Protein AF-A0A7S3WBK0-F1 (afdb_monomer_lite)

Secondary structure (DSSP, 8-state):
--HHHHHHHHHHHHHHHHHHHHHS-HHHHHHHHHHHHHHHT--HHHHHHHHHHHHHHHHHHHHHHHHH-GGGS-HHHHHHHHHHTT--HHHHHHHHHHHHHHHHHHHTTTSS--TTHHHHHHHHHHHTT--HHHHHHHHHHHHHHHHHHHHHHHHHH--TTTHHHHHHHHHHHHHHHT--HHHHHHHHHHHHHHHHHHHHHHHHHHHHTT-HHHHHHHHHHHHHHHHHHHHHHHHHHT----TT-TTGGG--S------------HHHHHHHHHHHHHHHHTT-S-TT--HHHHHHHTT-S---

Radius of gyration: 27.75 Å; chains: 1; bounding box: 62×42×79 Å

Foldseek 3Di:
DDPVVVVVLLVVLLVLLLVCVVPHDPVVSVVSSVVSCVVVVHDPVRSVVSLQVVLVVVLVVVLVLCLVPVPSAALVRSVVSNVSSVPPPVRLLVSLLVSLLSSLLVCCVVLFHDPCNLVSSVSSCRSSVHDLQSSLVSNLVSNLVSLLVLLLVCLVPQAPVCLVVSLVSLLVSCVRSLHFLQSSLVSSLVSLLVSLVVLQVQLLVCVVVVNLVSSVVSVVVSLRSQVSSVVSSVVSQVDGRDPSRSNVVVCPVDHDDDHQAAQADPVSLVSSLVSLVVCVVVVNDDPSSDSVSSCRRNVVPDPD

Structure (mmCIF, N/CA/C/O backbone):
data_AF-A0A7S3WBK0-F1
#
_entry.id   AF-A0A7S3WBK0-F1
#
loop_
_atom_site.group_PDB
_atom_site.id
_atom_site.type_symbol
_atom_site.label_atom_id
_atom_site.label_alt_id
_atom_site.label_comp_id
_atom_site.label_asym_id
_atom_site.label_entity_id
_atom_site.label_seq_id
_atom_site.pdbx_PDB_ins_code
_atom_site.Cartn_x
_atom_site.Cartn_y
_atom_site.Cartn_z
_atom_site.occupancy
_atom_site.B_iso_or_equiv
_atom_site.auth_seq_id
_atom_site.auth_comp_id
_atom_site.auth_asym_id
_atom_site.auth_atom_id
_atom_site.pdbx_PDB_model_num
ATOM 1 N N . GLU A 1 1 ? -5.133 -9.035 -41.185 1.00 55.62 1 GLU A N 1
ATOM 2 C CA . GLU A 1 1 ? -3.663 -9.180 -41.209 1.00 55.62 1 GLU A CA 1
ATOM 3 C C . GLU A 1 1 ? -3.240 -9.840 -39.907 1.00 55.62 1 GLU A C 1
ATOM 5 O O . GLU A 1 1 ? -3.845 -9.541 -38.884 1.00 55.62 1 GLU A O 1
ATOM 10 N N . GLY A 1 2 ? -2.352 -10.834 -39.980 1.00 77.94 2 GLY A N 1
ATOM 11 C CA . GLY A 1 2 ? -2.043 -11.734 -38.863 1.00 77.94 2 GLY A CA 1
ATOM 12 C C . GLY A 1 2 ? -1.199 -11.081 -37.767 1.00 77.94 2 GLY A C 1
ATOM 13 O O . GLY A 1 2 ? -0.480 -10.115 -38.017 1.00 77.94 2 GLY A O 1
ATOM 14 N N . GLU A 1 3 ? -1.285 -11.636 -36.561 1.00 80.19 3 GLU A N 1
ATOM 15 C CA . GLU A 1 3 ? -0.538 -11.219 -35.366 1.00 80.19 3 GLU A CA 1
ATOM 16 C C . GLU A 1 3 ? 0.981 -11.144 -35.615 1.00 80.19 3 GLU A C 1
ATOM 18 O O . GLU A 1 3 ? 1.625 -10.173 -35.221 1.00 80.19 3 GLU A O 1
ATOM 23 N N . ASP A 1 4 ? 1.526 -12.079 -36.397 1.00 85.75 4 ASP A N 1
ATOM 24 C CA . ASP A 1 4 ? 2.948 -12.125 -36.765 1.00 85.75 4 ASP A CA 1
ATOM 25 C C . ASP A 1 4 ? 3.421 -10.887 -37.537 1.00 85.75 4 ASP A C 1
ATOM 27 O O . ASP A 1 4 ? 4.518 -10.375 -37.302 1.00 85.75 4 ASP A O 1
ATOM 31 N N . TRP A 1 5 ? 2.586 -10.369 -38.446 1.00 87.12 5 TRP A N 1
ATOM 32 C CA . TRP A 1 5 ? 2.906 -9.159 -39.207 1.00 87.12 5 TRP A CA 1
ATOM 33 C C . TRP A 1 5 ? 2.965 -7.941 -38.290 1.00 87.12 5 TRP A C 1
ATOM 35 O O . TRP A 1 5 ? 3.885 -7.131 -38.388 1.00 87.12 5 TRP A O 1
ATOM 45 N N . ARG A 1 6 ? 2.019 -7.839 -37.350 1.00 87.81 6 ARG A N 1
ATOM 46 C CA . ARG A 1 6 ? 1.999 -6.756 -36.365 1.00 87.81 6 ARG A CA 1
ATOM 47 C C . ARG A 1 6 ? 3.259 -6.777 -35.498 1.00 87.81 6 ARG A C 1
ATOM 49 O O . ARG A 1 6 ? 3.908 -5.745 -35.370 1.00 87.81 6 ARG A O 1
ATOM 56 N N . ILE A 1 7 ? 3.647 -7.947 -34.987 1.00 88.06 7 ILE A N 1
ATOM 57 C CA . ILE A 1 7 ? 4.868 -8.111 -34.183 1.00 88.06 7 ILE A CA 1
ATOM 58 C C . ILE A 1 7 ? 6.116 -7.709 -34.985 1.00 88.06 7 ILE A C 1
ATOM 60 O O . ILE A 1 7 ? 7.007 -7.049 -34.449 1.00 88.06 7 ILE A O 1
ATOM 64 N N . ALA A 1 8 ? 6.197 -8.089 -36.264 1.00 90.75 8 ALA A N 1
ATOM 65 C CA . ALA A 1 8 ? 7.319 -7.722 -37.126 1.00 90.75 8 ALA A CA 1
ATOM 66 C C . ALA A 1 8 ? 7.407 -6.202 -37.351 1.00 90.75 8 ALA A C 1
ATOM 68 O O . ALA A 1 8 ? 8.497 -5.636 -37.257 1.00 90.75 8 ALA A O 1
ATOM 69 N N . VAL A 1 9 ? 6.269 -5.541 -37.589 1.00 92.06 9 VAL A N 1
ATOM 70 C CA . VAL A 1 9 ? 6.188 -4.078 -37.736 1.00 92.06 9 VAL A CA 1
ATOM 71 C C . VAL A 1 9 ? 6.606 -3.372 -36.447 1.00 92.06 9 VAL A C 1
ATOM 73 O O . VAL A 1 9 ? 7.416 -2.449 -36.501 1.00 92.06 9 VAL A O 1
ATOM 76 N N . ASP A 1 10 ? 6.120 -3.823 -35.291 1.00 93.25 10 ASP A N 1
ATOM 77 C CA . ASP A 1 10 ? 6.436 -3.206 -33.998 1.00 93.25 10 ASP A CA 1
ATOM 78 C C . ASP A 1 10 ? 7.936 -3.337 -33.667 1.00 93.25 10 ASP A C 1
ATOM 80 O O . ASP A 1 10 ? 8.572 -2.371 -33.238 1.00 93.25 10 ASP A O 1
ATOM 84 N N . LYS A 1 11 ? 8.542 -4.498 -33.957 1.00 91.50 11 LYS A N 1
ATOM 85 C CA . LYS A 1 11 ? 9.994 -4.709 -33.824 1.00 91.50 11 LYS A CA 1
ATOM 86 C C . LYS A 1 11 ? 10.801 -3.838 -34.783 1.00 91.50 11 LYS A C 1
ATOM 88 O O . LYS A 1 11 ? 11.819 -3.288 -34.375 1.00 91.50 11 LYS A O 1
ATOM 93 N N . LEU A 1 12 ? 10.369 -3.712 -36.038 1.00 93.44 12 LEU A N 1
ATOM 94 C CA . LEU A 1 12 ? 11.050 -2.872 -37.022 1.00 93.44 12 LEU A CA 1
ATOM 95 C C . LEU A 1 12 ? 11.020 -1.399 -36.600 1.00 93.44 12 LEU A C 1
ATOM 97 O O . LEU A 1 12 ? 12.061 -0.753 -36.609 1.00 93.44 12 LEU A O 1
ATOM 101 N N . LEU A 1 13 ? 9.860 -0.897 -36.159 1.00 93.94 13 LEU A N 1
ATOM 102 C CA . LEU A 1 13 ? 9.721 0.459 -35.622 1.00 93.94 13 LEU A CA 1
ATOM 103 C C . LEU A 1 13 ? 10.666 0.701 -34.440 1.00 93.94 13 LEU A C 1
ATOM 105 O O . LEU A 1 13 ? 11.353 1.720 -34.409 1.00 93.94 13 LEU A O 1
ATOM 109 N N . PHE A 1 14 ? 10.720 -0.241 -33.493 1.00 93.69 14 PHE A N 1
ATOM 110 C CA . PHE A 1 14 ? 11.620 -0.170 -32.344 1.00 93.69 14 PHE A CA 1
ATOM 111 C C . PHE A 1 14 ? 13.093 -0.133 -32.775 1.00 93.69 14 PHE A C 1
ATOM 113 O O . PHE A 1 14 ? 13.817 0.781 -32.390 1.00 93.69 14 PHE A O 1
ATOM 120 N N . LEU A 1 15 ? 13.535 -1.082 -33.606 1.00 92.69 15 LEU A N 1
ATOM 121 C CA . LEU A 1 15 ? 14.932 -1.173 -34.040 1.00 92.69 15 LEU A CA 1
ATOM 122 C C . LEU A 1 15 ? 15.369 0.045 -34.862 1.00 92.69 15 LEU A C 1
ATOM 124 O O . LEU A 1 15 ? 16.473 0.540 -34.651 1.00 92.69 15 LEU A O 1
ATOM 128 N N . SER A 1 16 ? 14.512 0.551 -35.755 1.00 92.25 16 SER A N 1
ATOM 129 C CA . SER A 1 16 ? 14.789 1.776 -36.512 1.00 92.25 16 SER A CA 1
ATOM 130 C C . SER A 1 16 ? 14.942 2.986 -35.590 1.00 92.25 16 SER A C 1
ATOM 132 O O . SER A 1 16 ? 15.919 3.718 -35.710 1.00 92.25 16 SER A O 1
ATOM 134 N N . ASP A 1 17 ? 14.037 3.170 -34.622 1.00 90.94 17 ASP A N 1
ATOM 135 C CA . ASP A 1 17 ? 14.129 4.292 -33.681 1.00 90.94 17 ASP A CA 1
ATOM 136 C C . ASP A 1 17 ? 15.397 4.226 -32.817 1.00 90.94 17 ASP A C 1
ATOM 138 O O . ASP A 1 17 ? 15.989 5.266 -32.530 1.00 90.94 17 ASP A O 1
ATOM 142 N N . ARG A 1 18 ? 15.846 3.022 -32.433 1.00 90.44 18 ARG A N 1
ATOM 143 C CA . ARG A 1 18 ? 17.109 2.830 -31.702 1.00 90.44 18 ARG A CA 1
ATOM 144 C C . ARG A 1 18 ? 18.326 3.134 -32.571 1.00 90.44 18 ARG A C 1
ATOM 146 O O . ARG A 1 18 ? 19.139 3.957 -32.170 1.00 90.44 18 ARG A O 1
ATOM 153 N N . ALA A 1 19 ? 18.400 2.555 -33.770 1.00 89.06 19 ALA A N 1
ATOM 154 C CA . ALA A 1 19 ? 19.527 2.748 -34.684 1.00 89.06 19 ALA A CA 1
ATOM 155 C C . ALA A 1 19 ? 19.774 4.235 -34.994 1.00 89.06 19 ALA A C 1
ATOM 157 O O . ALA A 1 19 ? 20.896 4.716 -34.890 1.00 89.06 19 ALA A O 1
ATOM 158 N N . PHE A 1 20 ? 18.715 4.995 -35.282 1.00 88.56 20 PHE A N 1
ATOM 159 C CA . PHE A 1 20 ? 18.851 6.427 -35.560 1.00 88.56 20 PHE A CA 1
ATOM 160 C C . PHE A 1 20 ? 19.088 7.279 -34.305 1.00 88.56 20 PHE A C 1
ATOM 162 O O . PHE A 1 20 ? 19.540 8.413 -34.415 1.00 88.56 20 PHE A O 1
ATOM 169 N N . SER A 1 21 ? 18.763 6.779 -33.108 1.00 82.25 21 SER A N 1
ATOM 170 C CA . SER A 1 21 ? 19.020 7.511 -31.858 1.00 82.25 21 SER A CA 1
ATOM 171 C C . SER A 1 21 ? 20.487 7.477 -31.435 1.00 82.25 21 SER A C 1
ATOM 173 O O . SER A 1 21 ? 20.918 8.398 -30.742 1.00 82.25 21 SER A O 1
ATOM 175 N N . ASP A 1 22 ? 21.223 6.436 -31.821 1.00 75.94 22 ASP A N 1
ATOM 176 C CA . ASP A 1 22 ? 22.615 6.241 -31.406 1.00 75.94 22 ASP A CA 1
ATOM 177 C C . ASP A 1 22 ? 23.618 6.885 -32.381 1.00 75.94 22 ASP A C 1
ATOM 179 O O . ASP A 1 22 ? 24.649 7.397 -31.941 1.00 75.94 22 ASP A O 1
ATOM 183 N N . ASP A 1 23 ? 23.298 6.918 -33.681 1.00 73.75 23 ASP A N 1
ATOM 184 C CA . ASP A 1 23 ? 24.244 7.309 -34.738 1.00 73.75 23 ASP A CA 1
ATOM 185 C C . ASP A 1 23 ? 24.019 8.720 -35.315 1.00 73.75 23 ASP A C 1
ATOM 187 O O . ASP A 1 23 ? 24.924 9.280 -35.942 1.00 73.75 23 ASP A O 1
ATOM 191 N N . GLU A 1 24 ? 22.840 9.321 -35.121 1.00 76.94 24 GLU A N 1
ATOM 192 C CA . GLU A 1 24 ? 22.448 10.536 -35.843 1.00 76.94 24 GLU A CA 1
ATOM 193 C C . GLU A 1 24 ? 22.099 11.738 -34.941 1.00 76.94 24 GLU A C 1
ATOM 195 O O . GLU A 1 24 ? 21.574 11.580 -33.835 1.00 76.94 24 GLU A O 1
ATOM 200 N N . PRO A 1 25 ? 22.327 12.983 -35.416 1.00 84.62 25 PRO A N 1
ATOM 201 C CA . PRO A 1 25 ? 21.749 14.178 -34.804 1.00 84.62 25 PRO A CA 1
ATOM 202 C C . PRO A 1 25 ? 20.216 14.098 -34.756 1.00 84.62 25 PRO A C 1
ATOM 204 O O . PRO A 1 25 ? 19.588 13.527 -35.647 1.00 84.62 25 PRO A O 1
ATOM 207 N N . GLU A 1 26 ? 19.594 14.749 -33.770 1.00 84.00 26 GLU A N 1
ATOM 208 C CA . GLU A 1 26 ? 18.139 14.683 -33.540 1.00 84.00 26 GLU A CA 1
ATOM 209 C C . GLU A 1 26 ? 17.299 15.003 -34.795 1.00 84.00 26 GLU A C 1
ATOM 211 O O . GLU A 1 26 ? 16.298 14.338 -35.062 1.00 84.00 26 GLU A O 1
ATOM 216 N N . GLU A 1 27 ? 17.729 15.973 -35.605 1.00 85.62 27 GLU A N 1
ATOM 217 C CA . GLU A 1 27 ? 17.056 16.350 -36.855 1.00 85.62 27 GLU A CA 1
ATOM 218 C C . GLU A 1 27 ? 17.083 15.234 -37.913 1.00 85.62 27 GLU A C 1
ATOM 220 O O . GLU A 1 27 ? 16.082 15.007 -38.598 1.00 85.62 27 GLU A O 1
ATOM 225 N N . ALA A 1 28 ? 18.203 14.514 -38.020 1.00 87.00 28 ALA A N 1
ATOM 226 C CA . ALA A 1 28 ? 18.374 13.411 -38.960 1.00 87.00 28 ALA A CA 1
ATOM 227 C C . ALA A 1 28 ? 17.559 12.184 -38.517 1.00 87.00 28 ALA A C 1
ATOM 229 O O . ALA A 1 28 ? 16.775 11.660 -39.310 1.00 87.00 28 ALA A O 1
ATOM 230 N N . ARG A 1 29 ? 17.548 11.874 -37.212 1.00 87.38 29 ARG A N 1
ATOM 231 C CA . ARG A 1 29 ? 16.651 10.860 -36.635 1.00 87.38 29 ARG A CA 1
ATOM 232 C C . ARG A 1 29 ? 15.181 11.126 -36.957 1.00 87.38 29 ARG A C 1
ATOM 234 O O . ARG A 1 29 ? 14.446 10.207 -37.323 1.00 87.38 29 ARG A O 1
ATOM 241 N N . ILE A 1 30 ? 14.715 12.368 -36.784 1.00 87.19 30 ILE A N 1
ATOM 242 C CA . ILE A 1 30 ? 13.319 12.736 -37.071 1.00 87.19 30 ILE A CA 1
ATOM 243 C C . ILE A 1 30 ? 13.009 12.529 -38.558 1.00 87.19 30 ILE A C 1
ATOM 245 O O . ILE A 1 30 ? 11.933 12.026 -38.898 1.00 87.19 30 ILE A O 1
ATOM 249 N N . TYR A 1 31 ? 13.942 12.903 -39.435 1.00 90.94 31 TYR A N 1
ATOM 250 C CA . TYR A 1 31 ? 13.802 12.733 -40.876 1.00 90.94 31 TYR A CA 1
ATOM 251 C C . TYR A 1 31 ? 13.742 11.253 -41.283 1.00 90.94 31 TYR A C 1
ATOM 253 O O . TYR A 1 31 ? 12.802 10.851 -41.975 1.00 90.94 31 TYR A O 1
ATOM 261 N N . GLU A 1 32 ? 14.678 10.427 -40.816 1.00 91.81 32 GLU A N 1
ATOM 262 C CA . GLU A 1 32 ? 14.727 9.006 -41.167 1.00 91.81 32 GLU A CA 1
ATOM 263 C C . GLU A 1 32 ? 13.552 8.227 -40.572 1.00 91.81 32 GLU A C 1
ATOM 265 O O . GLU A 1 32 ? 12.900 7.451 -41.281 1.00 91.81 32 GLU A O 1
ATOM 270 N N . MET A 1 33 ? 13.151 8.514 -39.326 1.00 92.94 33 MET A N 1
ATOM 271 C CA . MET A 1 33 ? 11.931 7.909 -38.791 1.00 92.94 33 MET A CA 1
ATOM 272 C C . MET A 1 33 ? 10.696 8.303 -39.590 1.00 92.94 33 MET A C 1
ATOM 274 O O . MET A 1 33 ? 9.846 7.448 -39.825 1.00 92.94 33 MET A O 1
ATOM 278 N N . LYS A 1 34 ? 10.582 9.545 -40.073 1.00 92.81 34 LYS A N 1
ATOM 279 C CA . LYS A 1 34 ? 9.442 9.940 -40.911 1.00 92.81 34 LYS A CA 1
ATOM 280 C C . LYS A 1 34 ? 9.334 9.073 -42.172 1.00 92.81 34 LYS A C 1
ATOM 282 O O . LYS A 1 34 ? 8.232 8.659 -42.521 1.00 92.81 34 LYS A O 1
ATOM 287 N N . ARG A 1 35 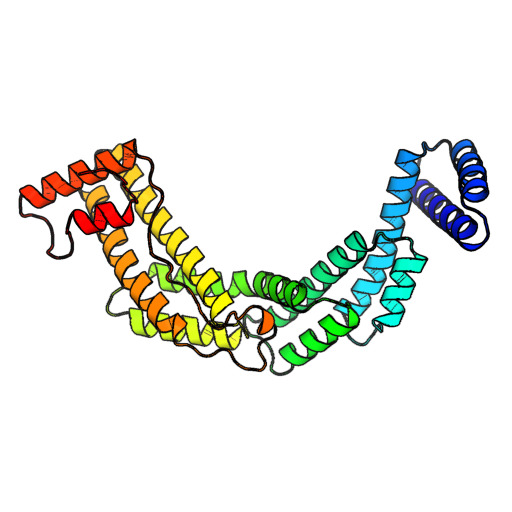? 10.458 8.733 -42.808 1.00 93.81 35 ARG A N 1
ATOM 288 C CA . ARG A 1 35 ? 10.482 7.844 -43.983 1.00 93.81 35 ARG A CA 1
ATOM 289 C C . ARG A 1 35 ? 10.031 6.427 -43.635 1.00 93.81 35 ARG A C 1
ATOM 291 O O . ARG A 1 35 ? 9.236 5.843 -44.368 1.00 93.81 35 ARG A O 1
ATOM 298 N N . VAL A 1 36 ? 10.488 5.889 -42.503 1.00 93.00 36 VAL A N 1
ATOM 299 C CA . VAL A 1 36 ? 10.046 4.572 -42.009 1.00 93.00 36 VAL A CA 1
ATOM 300 C C . VAL A 1 36 ? 8.536 4.563 -41.758 1.00 93.00 36 VAL A C 1
ATOM 302 O O . VAL A 1 36 ? 7.843 3.640 -42.185 1.00 93.00 36 VAL A O 1
ATOM 305 N N . LEU A 1 37 ? 8.004 5.616 -41.134 1.00 94.25 37 LEU A N 1
ATOM 306 C CA . LEU A 1 37 ? 6.568 5.770 -40.890 1.00 94.25 37 LEU A CA 1
ATOM 307 C C . LEU A 1 37 ? 5.751 5.847 -42.184 1.00 94.25 37 LEU A C 1
ATOM 309 O O . LEU A 1 37 ? 4.695 5.222 -42.274 1.00 94.25 37 LEU A O 1
ATOM 313 N N . GLU A 1 38 ? 6.244 6.560 -43.201 1.00 93.94 38 GLU A N 1
ATOM 314 C CA . GLU A 1 38 ? 5.605 6.643 -44.520 1.00 93.94 38 GLU A CA 1
ATOM 315 C C . GLU A 1 38 ? 5.550 5.275 -45.220 1.00 93.94 38 GLU A C 1
ATOM 317 O O . GLU A 1 38 ? 4.509 4.907 -45.771 1.00 93.94 38 GLU A O 1
ATOM 322 N N . VAL A 1 39 ? 6.633 4.492 -45.152 1.00 93.81 39 VAL A N 1
ATOM 323 C CA . VAL A 1 39 ? 6.694 3.135 -45.726 1.00 93.81 39 VAL A CA 1
ATOM 324 C C . VAL A 1 39 ? 5.737 2.185 -45.007 1.00 93.81 39 VAL A C 1
ATOM 326 O O . VAL A 1 39 ? 5.013 1.429 -45.657 1.00 93.81 39 VAL A O 1
ATOM 329 N N . LEU A 1 40 ? 5.708 2.238 -43.675 1.00 92.00 40 LEU A N 1
ATOM 330 C CA . LEU A 1 40 ? 4.869 1.368 -42.848 1.00 92.00 40 LEU A CA 1
ATOM 331 C C . LEU A 1 40 ? 3.416 1.849 -42.746 1.00 92.00 40 LEU A C 1
ATOM 333 O O . LEU A 1 40 ? 2.566 1.101 -42.270 1.00 92.00 40 LEU A O 1
ATOM 337 N N . ARG A 1 41 ? 3.122 3.065 -43.226 1.00 93.25 41 ARG A N 1
ATOM 338 C CA . ARG A 1 41 ? 1.808 3.725 -43.155 1.00 93.25 41 ARG A CA 1
ATOM 339 C C . ARG A 1 41 ? 1.272 3.830 -41.723 1.00 93.25 41 ARG A C 1
ATOM 341 O O . ARG A 1 41 ? 0.080 3.650 -41.493 1.00 93.25 41 ARG A O 1
ATOM 348 N N . VAL A 1 42 ? 2.160 4.132 -40.779 1.00 93.25 42 VAL A N 1
ATOM 349 C CA . VAL A 1 42 ? 1.841 4.303 -39.353 1.00 93.25 42 VAL A CA 1
ATOM 350 C C . VAL A 1 42 ? 2.015 5.770 -38.987 1.00 93.25 42 VAL A C 1
ATOM 352 O O . VAL A 1 42 ? 3.004 6.394 -39.371 1.00 93.25 42 VAL A O 1
ATOM 355 N N . ASP A 1 43 ? 1.073 6.346 -38.244 1.00 94.38 43 ASP A N 1
ATOM 356 C CA . ASP A 1 43 ? 1.228 7.724 -37.784 1.00 94.38 43 ASP A CA 1
ATOM 357 C C . ASP A 1 43 ? 2.253 7.835 -36.641 1.00 94.38 43 ASP A C 1
ATOM 359 O O . ASP A 1 43 ? 2.542 6.882 -35.916 1.00 94.38 43 ASP A O 1
ATOM 363 N N . SER A 1 44 ? 2.834 9.022 -36.453 1.00 91.25 44 SER A N 1
ATOM 364 C CA . SER A 1 44 ? 3.903 9.207 -35.464 1.00 91.25 44 SER A CA 1
ATOM 365 C C . SER A 1 44 ? 3.463 8.967 -34.018 1.00 91.25 44 SER A C 1
ATOM 367 O O . SER A 1 44 ? 4.295 8.607 -33.186 1.00 91.25 44 SER A O 1
ATOM 369 N N . LYS A 1 45 ? 2.188 9.186 -33.682 1.00 92.94 45 LYS A N 1
ATOM 370 C CA . LYS A 1 45 ? 1.674 8.955 -32.328 1.00 92.94 45 LYS A CA 1
ATOM 371 C C . LYS A 1 45 ? 1.505 7.458 -32.083 1.00 92.94 45 LYS A C 1
ATOM 373 O O . LYS A 1 45 ? 1.938 6.972 -31.040 1.00 92.94 45 LYS A O 1
ATOM 378 N N . GLU A 1 46 ? 0.931 6.747 -33.046 1.00 93.62 46 GLU A N 1
ATOM 379 C CA . GLU A 1 46 ? 0.786 5.296 -33.018 1.00 93.62 46 GLU A CA 1
ATOM 380 C C . GLU A 1 46 ? 2.151 4.603 -32.941 1.00 93.62 46 GLU A C 1
ATOM 382 O O . GLU A 1 46 ? 2.362 3.745 -32.084 1.00 93.62 46 GLU A O 1
ATOM 387 N N . ALA A 1 47 ? 3.116 5.022 -33.762 1.00 92.44 47 ALA A N 1
ATOM 388 C CA . ALA A 1 47 ? 4.455 4.448 -33.740 1.00 92.44 47 ALA A CA 1
ATOM 389 C C . ALA A 1 47 ? 5.161 4.647 -32.395 1.00 92.44 47 ALA A C 1
ATOM 391 O O . ALA A 1 47 ? 5.736 3.700 -31.868 1.00 92.44 47 ALA A O 1
ATOM 392 N N . ARG A 1 48 ? 5.068 5.840 -31.789 1.00 90.69 48 ARG A N 1
ATOM 393 C CA . ARG A 1 48 ? 5.618 6.085 -30.442 1.00 90.69 48 ARG A CA 1
ATOM 394 C C . ARG A 1 48 ? 5.004 5.161 -29.397 1.00 90.69 48 ARG A C 1
ATOM 396 O O . ARG A 1 48 ? 5.722 4.671 -28.531 1.00 90.69 48 ARG A O 1
ATOM 403 N N . GLN A 1 49 ? 3.695 4.926 -29.470 1.00 92.38 49 GLN A N 1
ATOM 404 C CA . GLN A 1 49 ? 3.022 4.012 -28.554 1.00 92.38 49 GLN A CA 1
ATOM 405 C C . GLN A 1 49 ? 3.514 2.571 -28.741 1.00 92.38 49 GLN A C 1
ATOM 407 O O . GLN A 1 49 ? 3.872 1.930 -27.757 1.00 92.38 49 GLN A O 1
ATOM 412 N N . ARG A 1 50 ? 3.590 2.087 -29.985 1.00 93.75 50 ARG A N 1
ATOM 413 C CA . ARG A 1 50 ? 4.068 0.732 -30.310 1.00 93.75 50 ARG A CA 1
ATOM 414 C C . ARG A 1 50 ? 5.526 0.517 -29.898 1.00 93.75 50 ARG A C 1
ATOM 416 O O . ARG A 1 50 ? 5.844 -0.497 -29.288 1.00 93.75 50 ARG A O 1
ATOM 423 N N . ILE A 1 51 ? 6.397 1.496 -30.150 1.00 92.75 51 ILE A N 1
ATOM 424 C CA . ILE A 1 51 ? 7.797 1.469 -29.696 1.00 92.75 51 ILE A CA 1
ATOM 425 C C . ILE A 1 51 ? 7.850 1.369 -28.168 1.00 92.75 51 ILE A C 1
ATOM 427 O O . ILE A 1 51 ? 8.534 0.495 -27.646 1.00 92.75 51 ILE A O 1
ATOM 431 N N . ALA A 1 52 ? 7.082 2.197 -27.449 1.00 90.62 52 ALA A N 1
ATOM 432 C CA . ALA A 1 52 ? 7.031 2.147 -25.989 1.00 90.62 52 ALA A CA 1
ATOM 433 C C . ALA A 1 52 ? 6.512 0.797 -25.460 1.00 90.62 52 ALA A C 1
ATOM 435 O O . ALA A 1 52 ? 7.012 0.299 -24.454 1.00 90.62 52 ALA A O 1
ATOM 436 N N . GLU A 1 53 ? 5.537 0.179 -26.130 1.00 92.56 53 GLU A N 1
ATOM 437 C CA . GLU A 1 53 ? 5.044 -1.162 -25.790 1.00 92.56 53 GLU A CA 1
ATOM 438 C C . GLU A 1 53 ? 6.142 -2.229 -25.939 1.00 92.56 53 GLU A C 1
ATOM 440 O O . GLU A 1 53 ? 6.319 -3.040 -25.028 1.00 92.56 53 GLU A O 1
ATOM 445 N N . VAL A 1 54 ? 6.935 -2.184 -27.016 1.00 93.00 54 VAL A N 1
ATOM 446 C CA . VAL A 1 54 ? 8.090 -3.080 -27.205 1.00 93.00 54 VAL A CA 1
ATOM 447 C C . VAL A 1 54 ? 9.163 -2.831 -26.142 1.00 93.00 54 VAL A C 1
ATOM 449 O O . VAL A 1 54 ? 9.617 -3.784 -25.509 1.00 93.00 54 VAL A O 1
ATOM 452 N N . SER A 1 55 ? 9.522 -1.570 -25.878 1.00 91.81 55 SER A N 1
ATOM 453 C CA . SER A 1 55 ? 10.495 -1.201 -24.840 1.00 91.81 55 SER A CA 1
ATOM 454 C C . SER A 1 55 ? 10.096 -1.735 -23.462 1.00 91.81 55 SER A C 1
ATOM 456 O O . SER A 1 55 ? 10.922 -2.325 -22.766 1.00 91.81 55 SER A O 1
ATOM 458 N N . ARG A 1 56 ? 8.820 -1.581 -23.077 1.00 92.62 56 ARG A N 1
ATOM 459 C CA . ARG A 1 56 ? 8.282 -2.137 -21.823 1.00 92.62 56 ARG A CA 1
ATOM 460 C C . ARG A 1 56 ? 8.352 -3.654 -21.798 1.00 92.62 56 ARG A C 1
ATOM 462 O O . ARG A 1 56 ? 8.725 -4.214 -20.775 1.00 92.62 56 ARG A O 1
ATOM 469 N N . ALA A 1 57 ? 7.969 -4.319 -22.887 1.00 92.25 57 ALA A N 1
ATOM 470 C CA . ALA A 1 57 ? 7.949 -5.776 -22.941 1.00 92.25 57 ALA A CA 1
ATOM 471 C C . ALA A 1 57 ? 9.356 -6.360 -22.755 1.00 92.25 57 ALA A C 1
ATOM 473 O O . ALA A 1 57 ? 9.532 -7.266 -21.946 1.00 92.25 57 ALA A O 1
ATOM 474 N N . ILE A 1 58 ? 10.360 -5.798 -23.437 1.00 89.94 58 ILE A N 1
ATOM 475 C CA . ILE A 1 58 ? 11.756 -6.233 -23.299 1.00 89.94 58 ILE A CA 1
ATOM 476 C C . ILE A 1 58 ? 12.267 -5.933 -21.886 1.00 89.94 58 ILE A C 1
ATOM 478 O O . ILE A 1 58 ? 12.810 -6.816 -21.229 1.00 89.94 58 ILE A O 1
ATOM 482 N N . TYR A 1 59 ? 12.044 -4.720 -21.369 1.00 93.12 59 TYR A N 1
ATOM 483 C CA . TYR A 1 59 ? 12.486 -4.370 -20.016 1.00 93.12 59 TYR A CA 1
ATOM 484 C C . TYR A 1 59 ? 11.809 -5.234 -18.938 1.00 93.12 59 TYR A C 1
ATOM 486 O O . TYR A 1 59 ? 12.442 -5.632 -17.965 1.00 93.12 59 TYR A O 1
ATOM 494 N N . SER A 1 60 ? 10.541 -5.604 -19.136 1.00 92.25 60 SER A N 1
ATOM 495 C CA . SER A 1 60 ? 9.823 -6.518 -18.246 1.00 92.25 60 SER A CA 1
ATOM 496 C C . SER A 1 60 ? 10.401 -7.933 -18.239 1.00 92.25 60 SER A C 1
ATOM 498 O O . SER A 1 60 ? 10.237 -8.611 -17.230 1.00 92.25 60 SER A O 1
ATOM 500 N N . GLN A 1 61 ? 11.033 -8.395 -19.324 1.00 89.00 61 GLN A N 1
ATOM 501 C CA . GLN A 1 61 ? 11.718 -9.693 -19.343 1.00 89.00 61 GLN A CA 1
ATOM 502 C C . GLN A 1 61 ? 12.963 -9.651 -18.453 1.00 89.00 61 GLN A C 1
ATOM 504 O O . GLN A 1 61 ? 13.099 -10.494 -17.577 1.00 89.00 61 GLN A O 1
ATOM 509 N N . TYR A 1 62 ? 13.780 -8.600 -18.579 1.00 87.25 62 TYR A N 1
ATOM 510 C CA . TYR A 1 62 ? 14.941 -8.378 -17.705 1.00 87.25 62 TYR A CA 1
ATOM 511 C C . TYR A 1 62 ? 14.554 -8.273 -16.225 1.00 87.25 62 TYR A C 1
ATOM 513 O O . TYR A 1 62 ? 15.253 -8.776 -15.352 1.00 87.25 62 TYR A O 1
ATOM 521 N N . LEU A 1 63 ? 13.431 -7.616 -15.928 1.00 90.75 63 LEU A N 1
ATOM 522 C CA . LEU A 1 63 ? 12.904 -7.548 -14.565 1.00 90.75 63 LEU A CA 1
ATOM 523 C C . LEU A 1 63 ? 12.338 -8.884 -14.073 1.00 90.75 63 LEU A C 1
ATOM 525 O O . LEU A 1 63 ? 12.307 -9.106 -12.866 1.00 90.75 63 LEU A O 1
ATOM 529 N N . GLY A 1 64 ? 11.889 -9.753 -14.983 1.00 88.44 64 GLY A N 1
ATOM 530 C CA . GLY A 1 64 ? 11.492 -11.124 -14.668 1.00 88.44 64 GLY A CA 1
ATOM 531 C C . GLY A 1 64 ? 12.665 -11.919 -14.108 1.00 88.44 64 GLY A C 1
ATOM 532 O O . GLY A 1 64 ? 12.536 -12.492 -13.033 1.00 88.44 64 GLY A O 1
ATOM 533 N N . ASP A 1 65 ? 13.830 -11.827 -14.751 1.00 87.81 65 ASP A N 1
ATOM 534 C CA . ASP A 1 65 ? 15.049 -12.492 -14.277 1.00 87.81 65 ASP A CA 1
ATOM 535 C C . ASP A 1 65 ? 15.439 -12.021 -12.863 1.00 87.81 65 ASP A C 1
ATOM 537 O O . ASP A 1 65 ? 15.792 -12.832 -12.015 1.00 87.81 65 ASP A O 1
ATOM 541 N N . VAL A 1 66 ? 15.300 -10.718 -12.572 1.00 87.56 66 VAL A N 1
ATOM 542 C CA . VAL A 1 66 ? 15.542 -10.154 -11.225 1.00 87.56 66 VAL A CA 1
ATOM 543 C C . VAL A 1 66 ? 14.506 -10.626 -10.201 1.00 87.56 66 VAL A C 1
ATOM 545 O O . VAL A 1 66 ? 14.823 -10.763 -9.018 1.00 87.56 66 VAL A O 1
ATOM 548 N N . ALA A 1 67 ? 13.255 -10.825 -10.622 1.00 85.94 67 ALA A N 1
ATOM 549 C CA . ALA A 1 67 ? 12.205 -11.329 -9.744 1.00 85.94 67 ALA A CA 1
ATOM 550 C C . ALA A 1 67 ? 12.437 -12.799 -9.368 1.00 85.94 67 ALA A C 1
ATOM 552 O O . ALA A 1 67 ? 12.207 -13.165 -8.216 1.00 85.94 67 ALA A O 1
ATOM 553 N N . ASP A 1 68 ? 12.923 -13.602 -10.315 1.00 86.44 68 ASP A N 1
ATOM 554 C CA . ASP A 1 68 ? 13.235 -15.016 -10.110 1.00 86.44 68 ASP A CA 1
ATOM 555 C C . ASP A 1 68 ? 14.531 -15.195 -9.295 1.00 86.44 68 ASP A C 1
ATOM 557 O O . ASP A 1 68 ? 14.581 -15.998 -8.360 1.00 86.44 68 ASP A O 1
ATOM 561 N N . GLU A 1 69 ? 15.570 -14.413 -9.604 1.00 87.31 69 GLU A N 1
ATOM 562 C CA . GLU A 1 69 ? 16.847 -14.402 -8.892 1.00 87.31 69 GLU A CA 1
ATOM 563 C C . GLU A 1 69 ? 17.418 -12.976 -8.827 1.00 87.31 69 GLU A C 1
ATOM 565 O O . GLU A 1 69 ? 17.919 -12.424 -9.803 1.00 87.31 69 GLU A O 1
ATOM 570 N N . VAL A 1 70 ? 17.398 -12.377 -7.631 1.00 83.94 70 VAL A N 1
ATOM 571 C CA . VAL A 1 70 ? 17.804 -10.974 -7.408 1.00 83.94 70 VAL A CA 1
ATOM 572 C C . VAL A 1 70 ? 19.203 -10.661 -7.944 1.00 83.94 70 VAL A C 1
ATOM 574 O O . VAL A 1 70 ? 19.430 -9.570 -8.463 1.00 83.94 70 VAL A O 1
ATOM 577 N N . ASP A 1 71 ? 20.129 -11.614 -7.835 1.00 81.38 71 ASP A N 1
ATOM 578 C CA . ASP A 1 71 ? 21.529 -11.448 -8.233 1.00 81.38 71 ASP A CA 1
ATOM 579 C C . ASP A 1 71 ? 21.782 -11.821 -9.718 1.00 81.38 71 ASP A C 1
ATOM 581 O O . ASP A 1 71 ? 22.920 -11.741 -10.183 1.00 81.38 71 ASP A O 1
ATOM 585 N N . ALA A 1 72 ? 20.742 -12.175 -10.492 1.00 80.94 72 ALA A N 1
ATOM 586 C CA . ALA A 1 72 ? 20.866 -12.514 -11.915 1.00 80.94 72 ALA A CA 1
ATOM 587 C C . ALA A 1 72 ? 21.282 -11.319 -12.788 1.00 80.94 72 ALA A C 1
ATOM 589 O O . ALA A 1 72 ? 21.948 -11.491 -13.812 1.00 80.94 72 ALA A O 1
ATOM 590 N N . VAL A 1 73 ? 20.909 -10.098 -12.389 1.00 82.44 73 VAL A N 1
ATOM 591 C CA . VAL A 1 73 ? 21.209 -8.862 -13.125 1.00 82.44 73 VAL A CA 1
ATOM 592 C C . VAL A 1 73 ? 21.761 -7.819 -12.160 1.00 82.44 73 VAL A C 1
ATOM 594 O O . VAL A 1 73 ? 21.217 -7.593 -11.085 1.00 82.44 73 VAL A O 1
ATOM 597 N N . THR A 1 74 ? 22.842 -7.136 -12.540 1.00 87.31 74 THR A N 1
ATOM 598 C CA . THR A 1 74 ? 23.371 -6.023 -11.740 1.00 87.31 74 THR A CA 1
ATOM 599 C C . THR A 1 74 ? 22.559 -4.750 -11.974 1.00 87.31 74 THR A C 1
ATOM 601 O O . THR A 1 74 ? 22.020 -4.528 -13.059 1.00 87.31 74 THR A O 1
ATOM 604 N N . GLY A 1 75 ? 22.522 -3.845 -10.990 1.00 85.56 75 GLY A N 1
ATOM 605 C CA . GLY A 1 75 ? 21.843 -2.556 -11.175 1.00 85.56 75 GLY A CA 1
ATOM 606 C C . GLY A 1 75 ? 22.428 -1.719 -12.320 1.00 85.56 75 GLY A C 1
ATOM 607 O O . GLY A 1 75 ? 21.695 -1.020 -13.015 1.00 85.56 75 GLY A O 1
ATOM 608 N N . GLU A 1 76 ? 23.732 -1.836 -12.584 1.00 87.62 76 GLU A N 1
ATOM 609 C CA . GLU A 1 76 ? 24.370 -1.214 -13.751 1.00 87.62 76 GLU A CA 1
ATOM 610 C C . GLU A 1 76 ? 23.844 -1.795 -15.068 1.00 87.62 76 GLU A C 1
ATOM 612 O O . GLU A 1 76 ? 23.502 -1.037 -15.976 1.00 87.62 76 GLU A O 1
ATOM 617 N N . ALA A 1 77 ? 23.717 -3.123 -15.163 1.00 86.69 77 ALA A N 1
ATOM 618 C CA . ALA A 1 77 ? 23.160 -3.779 -16.341 1.00 86.69 77 ALA A CA 1
ATOM 619 C C . ALA A 1 77 ? 21.699 -3.366 -16.576 1.00 86.69 77 ALA A C 1
ATOM 621 O O . ALA A 1 77 ? 21.315 -3.105 -17.716 1.00 86.69 77 ALA A O 1
ATOM 622 N N . LEU A 1 78 ? 20.909 -3.217 -15.510 1.00 88.75 78 LEU A N 1
ATOM 623 C CA . LEU A 1 78 ? 19.524 -2.757 -15.597 1.00 88.75 78 LEU A CA 1
ATOM 624 C C . LEU A 1 78 ? 19.425 -1.289 -16.057 1.00 88.75 78 LEU A C 1
ATOM 626 O O . LEU A 1 78 ? 18.601 -0.955 -16.912 1.00 88.75 78 LEU A O 1
ATOM 630 N N . ALA A 1 79 ? 20.302 -0.414 -15.557 1.00 87.44 79 ALA A N 1
ATOM 631 C CA . ALA A 1 79 ? 20.379 0.978 -15.998 1.00 87.44 79 ALA A CA 1
ATOM 632 C C . ALA A 1 79 ? 20.773 1.082 -17.482 1.00 87.44 79 ALA A C 1
ATOM 634 O O . ALA A 1 79 ? 20.134 1.815 -18.242 1.00 87.44 79 ALA A O 1
ATOM 635 N N . VAL A 1 80 ? 21.768 0.301 -17.917 1.00 88.12 80 VAL A N 1
ATOM 636 C CA . VAL A 1 80 ? 22.162 0.205 -19.332 1.00 88.12 80 VAL A CA 1
ATOM 637 C C . VAL A 1 80 ? 21.001 -0.309 -20.181 1.00 88.12 80 VAL A C 1
ATOM 639 O O . VAL A 1 80 ? 20.715 0.281 -21.221 1.00 88.12 80 VAL A O 1
ATOM 642 N N . ALA A 1 81 ? 20.288 -1.339 -19.722 1.00 87.12 81 ALA A N 1
ATOM 643 C CA . ALA A 1 81 ? 19.136 -1.906 -20.416 1.00 87.12 81 ALA A CA 1
ATOM 644 C C . ALA A 1 81 ? 18.000 -0.882 -20.583 1.00 87.12 81 ALA A C 1
ATOM 646 O O . ALA A 1 81 ? 17.529 -0.667 -21.698 1.00 87.12 81 ALA A O 1
ATOM 647 N N . SER A 1 82 ? 17.605 -0.176 -19.516 1.00 89.19 82 SER A N 1
ATOM 648 C CA . SER A 1 82 ? 16.551 0.851 -19.595 1.00 89.19 82 SER A CA 1
ATOM 649 C C . SER A 1 82 ? 16.884 1.953 -20.610 1.00 89.19 82 SER A C 1
ATOM 651 O O . SER A 1 82 ? 16.028 2.345 -21.410 1.00 89.19 82 SER A O 1
ATOM 653 N N . LYS A 1 83 ? 18.152 2.392 -20.643 1.00 87.69 83 LYS A N 1
ATOM 654 C CA . LYS A 1 83 ? 18.652 3.382 -21.601 1.00 87.69 83 LYS A CA 1
ATOM 655 C C . LYS A 1 83 ? 18.667 2.830 -23.025 1.00 87.69 83 LYS A C 1
ATOM 657 O O . LYS A 1 83 ? 18.161 3.493 -23.929 1.00 87.69 83 LYS A O 1
ATOM 662 N N . ALA A 1 84 ? 19.203 1.625 -23.220 1.00 86.50 84 ALA A N 1
ATOM 663 C CA . ALA A 1 84 ? 19.278 0.968 -24.523 1.00 86.50 84 ALA A CA 1
ATOM 664 C C . ALA A 1 84 ? 17.883 0.769 -25.133 1.00 86.50 84 ALA A C 1
ATOM 666 O O . ALA A 1 84 ? 17.677 1.013 -26.319 1.00 86.50 84 ALA A O 1
ATOM 667 N N . PHE A 1 85 ? 16.889 0.422 -24.313 1.00 87.94 85 PHE A N 1
ATOM 668 C CA . PHE A 1 85 ? 15.509 0.243 -24.764 1.00 87.94 85 PHE A CA 1
ATOM 669 C C . PHE A 1 85 ? 14.731 1.557 -24.890 1.00 87.94 85 PHE A C 1
ATOM 671 O O . PHE A 1 85 ? 13.579 1.541 -25.319 1.00 87.94 85 PHE A O 1
ATOM 678 N N . GLY A 1 86 ? 15.332 2.701 -24.550 1.00 85.00 86 GLY A N 1
ATOM 679 C CA . GLY A 1 86 ? 14.686 4.008 -24.665 1.00 85.00 86 GLY A CA 1
ATOM 680 C C . GLY A 1 86 ? 13.517 4.210 -23.715 1.00 85.00 86 GLY A C 1
ATOM 681 O O . GLY A 1 86 ? 12.625 5.003 -24.015 1.00 85.00 86 GLY A O 1
ATOM 682 N N . LEU A 1 87 ? 13.495 3.485 -22.596 1.00 89.50 87 LEU A N 1
ATOM 683 C CA . LEU A 1 87 ? 12.419 3.593 -21.628 1.00 89.50 87 LEU A CA 1
ATOM 684 C C . LEU A 1 87 ? 12.571 4.913 -20.850 1.00 89.50 87 LEU A C 1
ATOM 686 O O . LEU A 1 87 ? 13.656 5.199 -20.334 1.00 89.50 87 LEU A O 1
ATOM 690 N N . PRO A 1 88 ? 11.519 5.741 -20.736 1.00 89.75 88 PRO A N 1
ATOM 691 C CA . PRO A 1 88 ? 11.568 6.936 -19.905 1.00 89.75 88 PRO A CA 1
ATOM 692 C C . PRO A 1 88 ? 11.943 6.591 -18.459 1.00 89.75 88 PRO A C 1
ATOM 694 O O . PRO A 1 88 ? 11.384 5.662 -17.883 1.00 89.75 88 PRO A O 1
ATOM 697 N N . VAL A 1 89 ? 12.821 7.385 -17.835 1.00 89.38 89 VAL A N 1
ATOM 698 C CA . VAL A 1 89 ? 13.331 7.126 -16.470 1.00 89.38 89 VAL A CA 1
ATOM 699 C C . VAL A 1 89 ? 12.202 6.877 -15.465 1.00 89.38 89 VAL A C 1
ATOM 701 O O . VAL A 1 89 ? 12.203 5.868 -14.773 1.00 89.38 89 VAL A O 1
ATOM 704 N N . LYS A 1 90 ? 11.174 7.735 -15.456 1.00 90.69 90 LYS A N 1
ATOM 705 C CA . LYS A 1 90 ? 10.009 7.593 -14.560 1.00 90.69 90 LYS A CA 1
ATOM 706 C C . LYS A 1 90 ? 9.232 6.292 -14.771 1.00 90.69 90 LYS A C 1
ATOM 708 O O . LYS A 1 90 ? 8.577 5.797 -13.859 1.00 90.69 90 LYS A O 1
ATOM 713 N N . GLU A 1 91 ? 9.232 5.781 -15.996 1.00 91.69 91 GLU A N 1
ATOM 714 C CA . GLU A 1 91 ? 8.547 4.541 -16.342 1.00 91.69 91 GLU A CA 1
ATOM 715 C C . GLU A 1 91 ? 9.368 3.324 -15.913 1.00 91.69 91 GLU A C 1
ATOM 717 O O . GLU A 1 91 ? 8.814 2.420 -15.290 1.00 91.69 91 GLU A O 1
ATOM 722 N N . ALA A 1 92 ? 10.686 3.354 -16.135 1.00 92.31 92 ALA A N 1
ATOM 723 C CA . ALA A 1 92 ? 11.613 2.357 -15.606 1.00 92.31 92 ALA A CA 1
ATOM 724 C C . ALA A 1 92 ? 11.535 2.279 -14.072 1.00 92.31 92 ALA A C 1
ATOM 726 O O . ALA A 1 92 ? 11.347 1.198 -13.522 1.00 92.31 92 ALA A O 1
ATOM 727 N N . GLU A 1 93 ? 11.562 3.423 -13.380 1.00 92.69 93 GLU A N 1
ATOM 728 C CA . GLU A 1 93 ? 11.399 3.508 -11.922 1.00 92.69 93 GLU A CA 1
ATOM 729 C C . GLU A 1 93 ? 10.088 2.867 -11.452 1.00 92.69 93 GLU A C 1
ATOM 731 O O . GLU A 1 93 ? 10.079 2.095 -10.493 1.00 92.69 93 GLU A O 1
ATOM 736 N N . LYS A 1 94 ? 8.973 3.141 -12.140 1.00 94.19 94 LYS A N 1
ATOM 737 C CA . LYS A 1 94 ? 7.677 2.540 -11.808 1.00 94.19 94 LYS A CA 1
ATOM 738 C C . LYS A 1 94 ? 7.714 1.015 -11.948 1.00 94.19 94 LYS A C 1
ATOM 740 O O . LYS A 1 94 ? 7.248 0.316 -11.050 1.00 94.19 94 LYS A O 1
ATOM 745 N N . MET A 1 95 ? 8.280 0.501 -13.040 1.00 95.12 95 MET A N 1
ATOM 746 C CA . MET A 1 95 ? 8.411 -0.943 -13.265 1.00 95.12 95 MET A CA 1
ATOM 747 C C . MET A 1 95 ? 9.348 -1.603 -12.240 1.00 95.12 95 MET A C 1
ATOM 749 O O . MET A 1 95 ? 9.063 -2.702 -11.760 1.00 95.12 95 MET A O 1
ATOM 753 N N . ASN A 1 96 ? 10.415 -0.914 -11.831 1.00 95.12 96 ASN A N 1
ATOM 754 C CA . ASN A 1 96 ? 11.324 -1.367 -10.778 1.00 95.12 96 ASN A CA 1
ATOM 755 C C . ASN A 1 96 ? 10.601 -1.464 -9.426 1.00 95.12 96 ASN A C 1
ATOM 757 O O . ASN A 1 96 ? 10.712 -2.476 -8.738 1.00 95.12 96 ASN A O 1
ATOM 761 N N . VAL A 1 97 ? 9.799 -0.454 -9.064 1.00 96.25 97 VAL A N 1
ATOM 762 C CA . VAL A 1 97 ? 8.974 -0.465 -7.842 1.00 96.25 97 VAL A CA 1
ATOM 763 C C . VAL A 1 97 ? 7.960 -1.613 -7.862 1.00 96.25 97 VAL A C 1
ATOM 765 O O . VAL A 1 97 ? 7.783 -2.300 -6.855 1.00 96.25 97 VAL A O 1
ATOM 768 N N . GLU A 1 98 ? 7.299 -1.846 -8.996 1.00 95.62 98 GLU A N 1
ATOM 769 C CA . GLU A 1 98 ? 6.354 -2.958 -9.152 1.00 95.62 98 GLU A CA 1
ATOM 770 C C . GLU A 1 98 ? 7.044 -4.321 -9.014 1.00 95.62 98 GLU A C 1
ATOM 772 O O . GLU A 1 98 ? 6.499 -5.216 -8.369 1.00 95.62 98 GLU A O 1
ATOM 777 N N . THR A 1 99 ? 8.253 -4.468 -9.556 1.00 95.69 99 THR A N 1
ATOM 778 C CA . THR A 1 99 ? 9.056 -5.699 -9.450 1.00 95.69 99 THR A CA 1
ATOM 779 C C . THR A 1 99 ? 9.504 -5.946 -8.016 1.00 95.69 99 THR A C 1
ATOM 781 O O . THR A 1 99 ? 9.287 -7.030 -7.483 1.00 95.69 99 THR A O 1
ATOM 784 N N . TYR A 1 100 ? 10.015 -4.918 -7.337 1.00 96.50 100 TYR A N 1
ATOM 785 C CA . TYR A 1 100 ? 10.356 -4.995 -5.917 1.00 96.50 100 TYR A CA 1
ATOM 786 C C . TYR A 1 100 ? 9.159 -5.411 -5.060 1.00 96.50 100 TYR A C 1
ATOM 788 O O . TYR A 1 100 ? 9.273 -6.259 -4.176 1.00 96.50 100 TYR A O 1
ATOM 796 N N . ARG A 1 101 ? 7.980 -4.845 -5.345 1.00 95.75 101 ARG A N 1
ATOM 797 C CA . ARG A 1 101 ? 6.745 -5.217 -4.656 1.00 95.75 101 ARG A CA 1
ATOM 798 C C . ARG A 1 101 ? 6.383 -6.685 -4.886 1.00 95.75 101 ARG A C 1
ATOM 800 O O . ARG A 1 101 ? 5.934 -7.318 -3.939 1.00 95.75 101 ARG A O 1
ATOM 807 N N . LYS A 1 102 ? 6.556 -7.223 -6.100 1.00 95.50 102 LYS A N 1
ATOM 808 C CA . LYS A 1 102 ? 6.318 -8.651 -6.382 1.00 95.50 102 LYS A CA 1
ATOM 809 C C . LYS A 1 102 ? 7.243 -9.537 -5.551 1.00 95.50 102 LYS A C 1
ATOM 811 O O . LYS A 1 102 ? 6.739 -10.372 -4.815 1.00 95.50 102 LYS A O 1
ATOM 816 N N . ILE A 1 103 ? 8.546 -9.245 -5.550 1.00 94.69 103 ILE A N 1
ATOM 817 C CA . ILE A 1 103 ? 9.532 -9.953 -4.716 1.00 94.69 103 ILE A CA 1
ATOM 818 C C . ILE A 1 103 ? 9.108 -9.926 -3.237 1.00 94.69 103 ILE A C 1
ATOM 820 O O . ILE A 1 103 ? 9.127 -10.949 -2.557 1.00 94.69 103 ILE A O 1
ATOM 824 N N . ALA A 1 104 ? 8.666 -8.769 -2.732 1.00 95.19 104 ALA A N 1
ATOM 825 C CA . ALA A 1 104 ? 8.169 -8.648 -1.362 1.00 95.19 104 ALA A CA 1
ATOM 826 C C . ALA A 1 104 ? 6.897 -9.476 -1.102 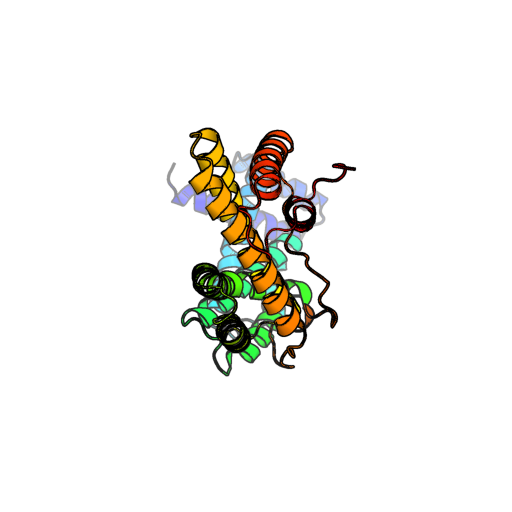1.00 95.19 104 ALA A C 1
ATOM 828 O O . ALA A 1 104 ? 6.776 -10.077 -0.038 1.00 95.19 104 ALA A O 1
ATOM 829 N N . VAL A 1 105 ? 5.955 -9.524 -2.050 1.00 95.31 105 VAL A N 1
ATOM 830 C CA . VAL A 1 105 ? 4.748 -10.364 -1.952 1.00 95.31 105 VAL A CA 1
ATOM 831 C C . VAL A 1 105 ? 5.120 -11.844 -1.907 1.00 95.31 105 VAL A C 1
ATOM 833 O O . VAL A 1 105 ? 4.600 -12.564 -1.058 1.00 95.31 105 VAL A O 1
ATOM 836 N N . ASP A 1 106 ? 6.043 -12.285 -2.758 1.00 94.19 106 ASP A N 1
ATOM 837 C CA . ASP A 1 106 ? 6.462 -13.686 -2.826 1.00 94.19 106 ASP A CA 1
ATOM 838 C C . ASP A 1 106 ? 7.191 -14.114 -1.545 1.00 94.19 106 ASP A C 1
ATOM 840 O O . ASP A 1 106 ? 6.901 -15.172 -0.982 1.00 94.19 106 ASP A O 1
ATOM 844 N N . LEU A 1 107 ? 8.053 -13.248 -0.999 1.00 94.19 107 LEU A N 1
ATOM 845 C CA . LEU A 1 107 ? 8.687 -13.467 0.306 1.00 94.19 107 LEU A CA 1
ATOM 846 C C . LEU A 1 107 ? 7.670 -13.539 1.452 1.00 94.19 107 LEU A C 1
ATOM 848 O O . LEU A 1 107 ? 7.881 -14.274 2.413 1.00 94.19 107 LEU A O 1
ATOM 852 N N . LEU A 1 108 ? 6.564 -12.800 1.360 1.00 94.75 108 LEU A N 1
ATOM 853 C CA . LEU A 1 108 ? 5.506 -12.768 2.371 1.00 94.75 108 LEU A CA 1
ATOM 854 C C . LEU A 1 108 ? 4.388 -13.788 2.119 1.00 94.75 108 LEU A C 1
ATOM 856 O O . LEU A 1 108 ? 3.429 -13.821 2.890 1.00 94.75 108 LEU A O 1
ATOM 860 N N . ALA A 1 109 ? 4.500 -14.665 1.116 1.00 91.88 109 ALA A N 1
ATOM 861 C CA . ALA A 1 109 ? 3.443 -15.612 0.749 1.00 91.88 109 ALA A CA 1
ATOM 862 C C . ALA A 1 109 ? 3.003 -16.523 1.913 1.00 91.88 109 ALA A C 1
ATOM 864 O O . ALA A 1 109 ? 1.833 -16.892 2.016 1.00 91.88 109 ALA A O 1
ATOM 865 N N . GLN A 1 110 ? 3.917 -16.841 2.836 1.00 88.94 110 GLN A N 1
ATOM 866 C CA . GLN A 1 110 ? 3.636 -17.633 4.044 1.00 88.94 110 GLN A CA 1
ATOM 867 C C . GLN A 1 110 ? 3.109 -16.789 5.223 1.00 88.94 110 GLN A C 1
ATOM 869 O O . GLN A 1 110 ? 2.893 -17.297 6.321 1.00 88.94 110 GLN A O 1
ATOM 874 N N . GLY A 1 111 ? 2.902 -15.488 5.019 1.00 87.88 111 GLY A N 1
ATOM 875 C CA . GLY A 1 111 ? 2.436 -14.539 6.026 1.00 87.88 111 GLY A CA 1
ATOM 876 C C . GLY A 1 111 ? 3.493 -14.123 7.050 1.00 87.88 111 GLY A C 1
ATOM 877 O O . GLY A 1 111 ? 3.131 -13.502 8.053 1.00 87.88 111 GLY A O 1
ATOM 878 N N . LYS A 1 112 ? 4.762 -14.463 6.816 1.00 91.88 112 LYS A N 1
ATOM 879 C CA . LYS A 1 112 ? 5.919 -14.106 7.638 1.00 91.88 112 LYS A CA 1
ATOM 880 C C . LYS A 1 112 ? 7.122 -13.862 6.735 1.00 91.88 112 LYS A C 1
ATOM 882 O O . LYS A 1 112 ? 7.304 -14.584 5.759 1.00 91.88 112 LYS A O 1
ATOM 887 N N . LEU A 1 113 ? 7.936 -12.874 7.086 1.00 92.19 113 LEU A N 1
ATOM 888 C CA . LEU A 1 113 ? 9.201 -12.595 6.431 1.00 92.19 113 LEU A CA 1
ATOM 889 C C . LEU A 1 113 ? 10.233 -13.679 6.812 1.00 92.19 113 LEU A C 1
ATOM 891 O O . LEU A 1 113 ? 10.467 -13.903 8.005 1.00 92.19 113 LEU A O 1
ATOM 895 N N . PRO A 1 114 ? 10.855 -14.359 5.834 1.00 92.69 114 PRO A N 1
ATOM 896 C CA . PRO A 1 114 ? 11.937 -15.307 6.088 1.00 92.69 114 PRO A CA 1
ATOM 897 C C . PRO A 1 114 ? 13.151 -14.631 6.741 1.00 92.69 114 PRO A C 1
ATOM 899 O O . PRO A 1 114 ? 13.351 -13.429 6.574 1.00 92.69 114 PRO A O 1
ATOM 902 N N . GLU A 1 115 ? 14.011 -15.402 7.415 1.00 87.81 115 GLU A N 1
ATOM 903 C CA . GLU A 1 115 ? 15.200 -14.867 8.111 1.00 87.81 115 GLU A CA 1
ATOM 904 C C . GLU A 1 115 ? 16.147 -14.092 7.179 1.00 87.81 115 GLU A C 1
ATOM 906 O O . GLU A 1 115 ? 16.651 -13.030 7.540 1.00 87.81 115 GLU A O 1
ATOM 911 N N . ASP A 1 116 ? 16.337 -14.575 5.949 1.00 89.38 116 ASP A N 1
ATOM 912 C CA . ASP A 1 116 ? 17.129 -13.881 4.927 1.00 89.38 116 ASP A CA 1
ATOM 913 C C . ASP A 1 116 ? 16.303 -12.902 4.075 1.00 89.38 116 ASP A C 1
ATOM 915 O O . ASP A 1 116 ? 16.862 -12.187 3.243 1.00 89.38 116 ASP A O 1
ATOM 919 N N . GLY A 1 117 ? 14.990 -12.800 4.306 1.00 90.12 117 GLY A N 1
ATOM 920 C CA . GLY A 1 117 ? 14.082 -11.963 3.519 1.00 90.12 117 GLY A CA 1
ATOM 921 C C . GLY A 1 117 ? 14.471 -10.484 3.533 1.00 90.12 117 GLY A C 1
ATOM 922 O O . GLY A 1 117 ? 14.463 -9.840 2.486 1.00 90.12 117 GLY A O 1
ATOM 923 N N . ALA A 1 118 ? 14.899 -9.955 4.684 1.00 89.88 118 ALA A N 1
ATOM 924 C CA . ALA A 1 118 ? 15.368 -8.571 4.787 1.00 89.88 118 ALA A CA 1
ATOM 925 C C . ALA A 1 118 ? 16.625 -8.312 3.935 1.00 89.88 118 ALA A C 1
ATOM 927 O O . ALA A 1 118 ? 16.707 -7.290 3.256 1.00 89.88 118 ALA A O 1
ATOM 928 N N . LYS A 1 119 ? 17.569 -9.264 3.895 1.00 90.50 119 LYS A N 1
ATOM 929 C CA . LYS A 1 119 ? 18.777 -9.162 3.059 1.00 90.50 119 LYS A CA 1
ATOM 930 C C . LYS A 1 119 ? 18.434 -9.258 1.576 1.00 90.50 119 LYS A C 1
ATOM 932 O O . LYS A 1 119 ? 18.976 -8.500 0.778 1.00 90.50 119 LYS A O 1
ATOM 937 N N . THR A 1 120 ? 17.528 -10.163 1.201 1.00 91.94 120 THR A N 1
ATOM 938 C CA . THR A 1 120 ? 17.048 -10.290 -0.182 1.00 91.94 120 THR A CA 1
ATOM 939 C C . THR A 1 120 ? 16.384 -8.997 -0.648 1.00 91.94 120 THR A C 1
ATOM 941 O O . THR A 1 120 ? 16.675 -8.520 -1.741 1.00 91.94 120 THR A O 1
ATOM 944 N N . LEU A 1 121 ? 15.559 -8.374 0.197 1.00 93.44 121 LEU A N 1
ATOM 945 C CA . LEU A 1 121 ? 14.938 -7.081 -0.093 1.00 93.44 121 LEU A CA 1
ATOM 946 C C . LEU A 1 121 ? 15.962 -5.946 -0.170 1.00 93.44 121 LEU A C 1
ATOM 948 O O . LEU A 1 121 ? 15.848 -5.079 -1.032 1.00 93.44 121 LEU A O 1
ATOM 952 N N . GLU A 1 122 ? 16.983 -5.938 0.682 1.00 92.19 122 GLU A N 1
ATOM 953 C CA . GLU A 1 122 ? 18.056 -4.947 0.595 1.00 92.19 122 GLU A CA 1
ATOM 954 C C . GLU A 1 122 ? 18.834 -5.064 -0.725 1.00 92.19 122 GLU A C 1
ATOM 956 O O . GLU A 1 122 ? 19.073 -4.052 -1.391 1.00 92.19 122 GLU A O 1
ATOM 961 N N . ARG A 1 123 ? 19.161 -6.291 -1.150 1.00 91.44 123 ARG A N 1
ATOM 962 C CA . ARG A 1 123 ? 19.802 -6.548 -2.448 1.00 91.44 123 ARG A CA 1
ATOM 963 C C . ARG A 1 123 ? 18.903 -6.158 -3.611 1.00 91.44 123 ARG A C 1
ATOM 965 O O . ARG A 1 123 ? 19.347 -5.423 -4.489 1.00 91.44 123 ARG A O 1
ATOM 972 N N . ALA A 1 124 ? 17.632 -6.562 -3.580 1.00 93.19 124 ALA A N 1
ATOM 973 C CA . ALA A 1 124 ? 16.659 -6.225 -4.614 1.00 93.19 124 ALA A CA 1
ATOM 974 C C . ALA A 1 124 ? 16.500 -4.708 -4.751 1.00 93.19 124 ALA A C 1
ATOM 976 O O . ALA A 1 124 ? 16.456 -4.193 -5.863 1.00 93.19 124 ALA A O 1
ATOM 977 N N . ARG A 1 125 ? 16.495 -3.969 -3.633 1.00 94.12 125 ARG A N 1
ATOM 978 C CA . ARG A 1 125 ? 16.506 -2.500 -3.636 1.00 94.12 125 ARG A CA 1
ATOM 979 C C . ARG A 1 125 ? 17.735 -1.950 -4.365 1.00 94.12 125 ARG A C 1
ATOM 981 O O . ARG A 1 125 ? 17.586 -1.029 -5.166 1.00 94.12 125 ARG A O 1
ATOM 988 N N . GLY A 1 126 ? 18.921 -2.498 -4.092 1.00 91.62 126 GLY A N 1
ATOM 989 C CA . GLY A 1 126 ? 20.172 -2.090 -4.734 1.00 91.62 126 GLY A CA 1
ATOM 990 C C . GLY A 1 126 ? 20.190 -2.370 -6.239 1.00 91.62 126 GLY A C 1
ATOM 991 O O . GLY A 1 126 ? 20.498 -1.477 -7.026 1.00 91.62 126 GLY A O 1
ATOM 992 N N . VAL A 1 127 ? 19.794 -3.578 -6.643 1.00 92.75 127 VAL A N 1
ATOM 993 C CA . VAL A 1 127 ? 19.716 -3.996 -8.053 1.00 92.75 127 VAL A CA 1
ATOM 994 C C . VAL A 1 127 ? 18.692 -3.164 -8.823 1.00 92.75 127 VAL A C 1
ATOM 996 O O . VAL A 1 127 ? 18.988 -2.645 -9.893 1.00 92.75 127 VAL A O 1
ATOM 999 N N . LEU A 1 128 ? 17.508 -2.955 -8.250 1.00 93.06 128 LEU A N 1
ATOM 1000 C CA . LEU A 1 128 ? 16.438 -2.168 -8.867 1.00 93.06 128 LEU A CA 1
ATOM 1001 C C . LEU A 1 128 ? 16.653 -0.648 -8.738 1.00 93.06 128 LEU A C 1
ATOM 1003 O O . LEU A 1 128 ? 15.813 0.127 -9.201 1.00 93.06 128 LEU A O 1
ATOM 1007 N N . GLN A 1 129 ? 17.764 -0.223 -8.119 1.00 92.19 129 GLN A N 1
ATOM 1008 C CA . GLN A 1 129 ? 18.153 1.174 -7.900 1.00 92.19 129 GLN A CA 1
ATOM 1009 C C . GLN A 1 129 ? 17.055 2.015 -7.230 1.00 92.19 129 GLN A C 1
ATOM 1011 O O . GLN A 1 129 ? 16.822 3.175 -7.571 1.00 92.19 129 GLN A O 1
ATOM 1016 N N . LEU A 1 130 ? 16.351 1.424 -6.263 1.00 92.88 130 LEU A N 1
ATOM 1017 C CA . LEU A 1 130 ? 15.244 2.081 -5.580 1.00 92.88 130 LEU A CA 1
ATOM 1018 C C . LEU A 1 130 ? 15.732 2.931 -4.406 1.00 92.88 130 LEU A C 1
ATOM 1020 O O . LEU A 1 130 ? 16.491 2.479 -3.547 1.00 92.88 130 LEU A O 1
ATOM 1024 N N . GLY A 1 131 ? 15.213 4.155 -4.316 1.00 91.25 131 GLY A N 1
ATOM 1025 C CA . GLY A 1 131 ? 15.373 4.979 -3.121 1.00 91.25 131 GLY A CA 1
ATOM 1026 C C . GLY A 1 131 ? 14.686 4.351 -1.903 1.00 91.25 131 GLY A C 1
ATOM 1027 O O . GLY A 1 131 ? 13.663 3.676 -2.031 1.00 91.25 131 GLY A O 1
ATOM 1028 N N . GLU A 1 132 ? 15.210 4.626 -0.708 1.00 89.56 132 GLU A N 1
ATOM 1029 C CA . GLU A 1 132 ? 14.709 4.085 0.570 1.00 89.56 132 GLU A CA 1
ATOM 1030 C C . GLU A 1 132 ? 13.206 4.255 0.751 1.00 89.56 132 GLU A C 1
ATOM 1032 O O . GLU A 1 132 ? 12.492 3.298 1.035 1.00 89.56 132 GLU A O 1
ATOM 1037 N N . ARG A 1 133 ? 12.705 5.466 0.502 1.00 89.56 133 ARG A N 1
ATOM 1038 C CA . ARG A 1 133 ? 11.280 5.771 0.631 1.00 89.56 133 ARG A CA 1
ATOM 1039 C C . ARG A 1 133 ? 10.414 4.967 -0.343 1.00 89.56 133 ARG A C 1
ATOM 1041 O O . ARG A 1 133 ? 9.325 4.541 0.028 1.00 89.56 133 ARG A O 1
ATOM 1048 N N . ALA A 1 134 ? 10.867 4.778 -1.582 1.00 90.94 134 ALA A N 1
ATOM 1049 C CA . ALA A 1 134 ? 10.110 4.035 -2.589 1.00 90.94 134 ALA A CA 1
ATOM 1050 C C . ALA A 1 134 ? 10.050 2.542 -2.241 1.00 90.94 134 ALA A C 1
ATOM 1052 O O . ALA A 1 134 ? 8.975 1.946 -2.302 1.00 90.94 134 ALA A O 1
ATOM 1053 N N . ALA A 1 135 ? 11.177 1.970 -1.808 1.00 92.62 135 ALA A N 1
ATOM 1054 C CA . ALA A 1 135 ? 11.253 0.592 -1.335 1.00 92.62 135 ALA A CA 1
ATOM 1055 C C . ALA A 1 135 ? 10.374 0.369 -0.092 1.00 92.62 135 ALA A C 1
ATOM 1057 O O . ALA A 1 135 ? 9.565 -0.555 -0.079 1.00 92.62 135 ALA A O 1
ATOM 1058 N N . ALA A 1 136 ? 10.441 1.266 0.899 1.00 91.06 136 ALA A N 1
ATOM 1059 C CA . ALA A 1 136 ? 9.627 1.181 2.111 1.00 91.06 136 ALA A CA 1
ATOM 1060 C C . ALA A 1 136 ? 8.118 1.217 1.804 1.00 91.06 136 ALA A C 1
ATOM 1062 O O . ALA A 1 136 ? 7.364 0.378 2.294 1.00 91.06 136 ALA A O 1
ATOM 1063 N N . LEU A 1 137 ? 7.671 2.130 0.931 1.00 91.44 137 LEU A N 1
ATOM 1064 C CA . LEU A 1 137 ? 6.266 2.200 0.505 1.00 91.44 137 LEU A CA 1
ATOM 1065 C C . LEU A 1 137 ? 5.823 0.946 -0.262 1.00 91.44 137 LEU A C 1
ATOM 1067 O O . LEU A 1 137 ? 4.708 0.461 -0.066 1.00 91.44 137 LEU A O 1
ATOM 1071 N N . ALA A 1 138 ? 6.683 0.417 -1.135 1.00 94.50 138 ALA A N 1
ATOM 1072 C CA . ALA A 1 138 ? 6.398 -0.790 -1.901 1.00 94.50 138 ALA A CA 1
ATOM 1073 C C . ALA A 1 138 ? 6.296 -2.028 -0.998 1.00 94.50 138 ALA A C 1
ATOM 1075 O O . ALA A 1 138 ? 5.363 -2.820 -1.151 1.00 94.50 138 ALA A O 1
ATOM 1076 N N . PHE A 1 139 ? 7.201 -2.154 -0.025 1.00 95.06 139 PHE A N 1
ATOM 1077 C CA . PHE A 1 139 ? 7.177 -3.214 0.978 1.00 95.06 139 PHE A CA 1
ATOM 1078 C C . PHE A 1 139 ? 5.935 -3.124 1.870 1.00 95.06 139 PHE A C 1
ATOM 1080 O O . PHE A 1 139 ? 5.196 -4.099 2.001 1.00 95.06 139 PHE A O 1
ATOM 1087 N N . ALA A 1 140 ? 5.626 -1.935 2.398 1.00 93.12 140 ALA A N 1
ATOM 1088 C CA . ALA A 1 140 ? 4.417 -1.695 3.183 1.00 93.12 140 ALA A CA 1
ATOM 1089 C C . ALA A 1 140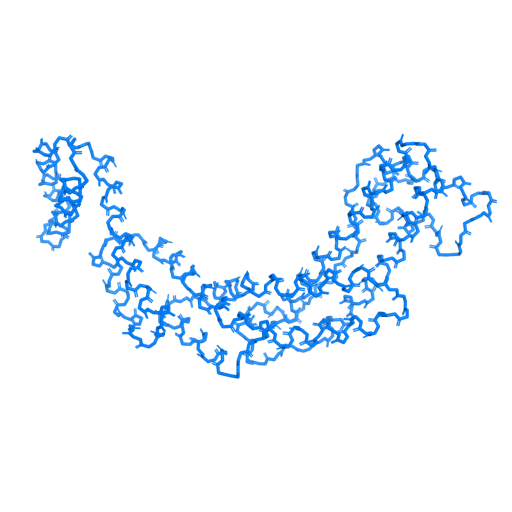 ? 3.147 -2.101 2.413 1.00 93.12 140 ALA A C 1
ATOM 1091 O O . ALA A 1 140 ? 2.257 -2.751 2.960 1.00 93.12 140 ALA A O 1
ATOM 1092 N N . ALA A 1 141 ? 3.078 -1.785 1.115 1.00 93.88 141 ALA A N 1
ATOM 1093 C CA . ALA A 1 141 ? 1.963 -2.168 0.250 1.00 93.88 141 ALA A CA 1
ATOM 1094 C C . ALA A 1 141 ? 1.882 -3.680 -0.047 1.00 93.88 141 ALA A C 1
ATOM 1096 O O . ALA A 1 141 ? 0.809 -4.161 -0.426 1.00 93.88 141 ALA A O 1
ATOM 1097 N N . ALA A 1 142 ? 2.989 -4.418 0.076 1.00 95.06 142 ALA A N 1
ATOM 1098 C CA . ALA A 1 142 ? 3.024 -5.879 -0.013 1.00 95.06 142 ALA A CA 1
ATOM 1099 C C . ALA A 1 142 ? 2.605 -6.543 1.309 1.00 95.06 142 ALA A C 1
ATOM 1101 O O . ALA A 1 142 ? 1.853 -7.512 1.294 1.00 95.06 142 ALA A O 1
ATOM 1102 N N . ALA A 1 143 ? 3.021 -5.988 2.450 1.00 94.38 143 ALA A N 1
ATOM 1103 C CA . ALA A 1 143 ? 2.715 -6.525 3.776 1.00 94.38 143 ALA A CA 1
ATOM 1104 C C . ALA A 1 143 ? 1.310 -6.167 4.290 1.00 94.38 143 ALA A C 1
ATOM 1106 O O . ALA A 1 143 ? 0.727 -6.912 5.085 1.00 94.38 143 ALA A O 1
ATOM 1107 N N . ALA A 1 144 ? 0.735 -5.051 3.827 1.00 93.50 144 ALA A N 1
ATOM 1108 C CA . ALA A 1 144 ? -0.554 -4.549 4.299 1.00 93.50 144 ALA A CA 1
ATOM 1109 C C . ALA A 1 144 ? -1.701 -5.577 4.260 1.00 93.50 144 ALA A C 1
ATOM 1111 O O . ALA A 1 144 ? -2.434 -5.641 5.245 1.00 93.50 144 ALA A O 1
ATOM 1112 N N . PRO A 1 145 ? -1.891 -6.410 3.216 1.00 94.31 145 PRO A N 1
ATOM 1113 C CA . PRO A 1 145 ? -2.932 -7.440 3.216 1.00 94.31 145 PRO A CA 1
ATOM 1114 C C . PRO A 1 145 ? -2.822 -8.431 4.386 1.00 94.31 145 PRO A C 1
ATOM 1116 O O . PRO A 1 145 ? -3.838 -8.781 4.985 1.00 94.31 145 PRO A O 1
ATOM 1119 N N . HIS A 1 146 ? -1.604 -8.836 4.763 1.00 93.62 146 HIS A N 1
ATOM 1120 C CA . HIS A 1 146 ? -1.382 -9.787 5.856 1.00 93.62 146 HIS A CA 1
ATOM 1121 C C . HIS A 1 146 ? -1.666 -9.171 7.227 1.00 93.62 146 HIS A C 1
ATOM 1123 O O . HIS A 1 146 ? -2.244 -9.836 8.089 1.00 93.62 146 HIS A O 1
ATOM 1129 N N . LEU A 1 147 ? -1.286 -7.905 7.430 1.00 93.94 147 LEU A N 1
ATOM 1130 C CA . LEU A 1 147 ? -1.601 -7.192 8.666 1.00 93.94 147 LEU A CA 1
ATOM 1131 C C . LEU A 1 147 ? -3.093 -6.843 8.740 1.00 93.94 147 LEU A C 1
ATOM 1133 O O . LEU A 1 147 ? -3.703 -7.032 9.785 1.00 93.94 147 LEU A O 1
ATOM 1137 N N . ASN A 1 148 ? -3.711 -6.425 7.631 1.00 93.81 148 ASN A N 1
ATOM 1138 C CA . ASN A 1 148 ? -5.145 -6.122 7.569 1.00 93.81 148 ASN A CA 1
ATOM 1139 C C . ASN A 1 148 ? -6.020 -7.326 7.933 1.00 93.81 148 ASN A C 1
ATOM 1141 O O . ASN A 1 148 ? -7.050 -7.137 8.573 1.00 93.81 148 ASN A O 1
ATOM 1145 N N . SER A 1 149 ? -5.615 -8.548 7.566 1.00 93.62 149 SER A N 1
ATOM 1146 C CA . SER A 1 149 ? -6.316 -9.762 8.004 1.00 93.62 149 SER A CA 1
ATOM 1147 C C . SER A 1 149 ? -6.318 -9.879 9.531 1.00 93.62 149 SER A C 1
ATOM 1149 O O . SER A 1 149 ? -7.380 -10.009 10.129 1.00 93.62 149 SER A O 1
ATOM 1151 N N . ALA A 1 150 ? -5.152 -9.737 10.169 1.00 93.19 150 ALA A N 1
ATOM 1152 C CA . ALA A 1 150 ? -5.045 -9.791 11.628 1.00 93.19 150 ALA A CA 1
ATOM 1153 C C . ALA A 1 150 ? -5.804 -8.638 12.308 1.00 93.19 150 ALA A C 1
ATOM 1155 O O . ALA A 1 150 ? -6.444 -8.835 13.338 1.00 93.19 150 ALA A O 1
ATOM 1156 N N . VAL A 1 151 ? -5.780 -7.440 11.716 1.00 94.62 151 VAL A N 1
ATOM 1157 C CA . VAL A 1 151 ? -6.549 -6.285 12.200 1.00 94.62 151 VAL A CA 1
ATOM 1158 C C . VAL A 1 151 ? -8.047 -6.552 12.125 1.00 94.62 151 VAL A C 1
ATOM 1160 O O . VAL A 1 151 ? -8.758 -6.200 13.059 1.00 94.62 151 VAL A O 1
ATOM 1163 N N . ALA A 1 152 ? -8.538 -7.181 11.056 1.00 93.12 152 ALA A N 1
ATOM 1164 C CA . ALA A 1 152 ? -9.948 -7.533 10.929 1.00 93.12 152 ALA A CA 1
ATOM 1165 C C . ALA A 1 152 ? -10.383 -8.545 12.002 1.00 93.12 152 ALA A C 1
ATOM 1167 O O . ALA A 1 152 ? -11.426 -8.345 12.627 1.00 93.12 152 ALA A O 1
ATOM 1168 N N . ASP A 1 153 ? -9.564 -9.569 12.257 1.00 92.12 153 ASP A N 1
ATOM 1169 C CA . ASP A 1 153 ? -9.827 -10.585 13.283 1.00 92.12 153 ASP A CA 1
ATOM 1170 C C . ASP A 1 153 ? -9.853 -9.966 14.687 1.00 92.12 153 ASP A C 1
ATOM 1172 O O . ASP A 1 153 ? -10.809 -10.148 15.445 1.00 92.12 153 ASP A O 1
ATOM 1176 N N . VAL A 1 154 ? -8.849 -9.142 15.005 1.00 93.19 154 VAL A N 1
ATOM 1177 C CA . VAL A 1 154 ? -8.780 -8.393 16.267 1.00 93.19 154 VAL A CA 1
ATOM 1178 C C . VAL A 1 154 ? -9.973 -7.451 16.409 1.00 93.19 154 VAL A C 1
ATOM 1180 O O . VAL A 1 154 ? -10.625 -7.421 17.449 1.00 93.19 154 VAL A O 1
ATOM 1183 N N . ALA A 1 155 ? -10.310 -6.703 15.359 1.00 91.88 155 ALA A N 1
ATOM 1184 C CA . ALA A 1 155 ? -11.387 -5.723 15.397 1.00 91.88 155 ALA A CA 1
ATOM 1185 C C . ALA A 1 155 ? -12.786 -6.358 15.521 1.00 91.88 155 ALA A C 1
ATOM 1187 O O . ALA A 1 155 ? -13.732 -5.692 15.954 1.00 91.88 155 ALA A O 1
ATOM 1188 N N . ALA A 1 156 ? -12.945 -7.628 15.143 1.00 89.19 156 ALA A N 1
ATOM 1189 C CA . ALA A 1 156 ? -14.190 -8.367 15.327 1.00 89.19 156 ALA A CA 1
ATOM 1190 C C . ALA A 1 156 ? -14.429 -8.765 16.795 1.00 89.19 156 ALA A C 1
ATOM 1192 O O . ALA A 1 156 ? -15.584 -8.794 17.220 1.00 89.19 156 ALA A O 1
ATOM 1193 N N . GLY A 1 157 ? -13.360 -9.036 17.555 1.00 87.25 157 GLY A N 1
ATOM 1194 C CA . GLY A 1 157 ? -13.407 -9.506 18.947 1.00 87.25 157 GLY A CA 1
ATOM 1195 C C . GLY A 1 157 ? -12.923 -8.503 20.001 1.00 87.25 157 GLY A C 1
ATOM 1196 O O . GLY A 1 157 ? -12.738 -8.886 21.156 1.00 87.25 157 GLY A O 1
ATOM 1197 N N . LEU A 1 158 ? -12.680 -7.245 19.622 1.00 90.75 158 LEU A N 1
ATOM 1198 C CA . LEU A 1 158 ? -12.080 -6.250 20.510 1.00 90.75 158 LEU A CA 1
ATOM 1199 C C . LEU A 1 158 ? -13.032 -5.841 21.646 1.00 90.75 158 LEU A C 1
ATOM 1201 O O . LEU A 1 158 ? -14.066 -5.210 21.417 1.00 90.75 158 LEU A O 1
ATOM 1205 N N . SER A 1 159 ? -12.628 -6.143 22.876 1.00 89.12 159 SER A N 1
ATOM 1206 C CA . SER A 1 159 ? -13.254 -5.721 24.127 1.00 89.12 159 SER A CA 1
ATOM 1207 C C . SER A 1 159 ? -12.180 -5.272 25.125 1.00 89.12 159 SER A C 1
ATOM 1209 O O . SER A 1 159 ? -10.981 -5.362 24.848 1.00 89.12 159 SER A O 1
ATOM 1211 N N . ALA A 1 160 ? -12.592 -4.786 26.297 1.00 82.88 160 ALA A N 1
ATOM 1212 C CA . ALA A 1 160 ? -11.652 -4.375 27.340 1.00 82.88 160 ALA A CA 1
ATOM 1213 C C . ALA A 1 160 ? -10.806 -5.560 27.852 1.00 82.88 160 ALA A C 1
ATOM 1215 O O . ALA A 1 160 ? -9.634 -5.396 28.182 1.00 82.88 160 ALA A O 1
ATOM 1216 N N . GLU A 1 161 ? -11.384 -6.763 27.881 1.00 85.94 161 GLU A N 1
ATOM 1217 C CA . GLU A 1 161 ? -10.722 -7.994 28.318 1.00 85.94 161 GLU A CA 1
ATOM 1218 C C . GLU A 1 161 ? -9.717 -8.511 27.280 1.00 85.94 161 GLU A C 1
ATOM 1220 O O . GLU A 1 161 ? -8.659 -9.016 27.654 1.00 85.94 161 GLU A O 1
ATOM 1225 N N . THR A 1 162 ? -10.015 -8.353 25.986 1.00 90.25 162 THR A N 1
ATOM 1226 C CA . THR A 1 162 ? -9.179 -8.863 24.885 1.00 90.25 162 THR A CA 1
ATOM 1227 C C . THR A 1 162 ? -8.148 -7.852 24.380 1.00 90.25 162 THR A C 1
ATOM 1229 O O . THR A 1 162 ? -7.285 -8.208 23.581 1.00 90.25 162 THR A O 1
ATOM 1232 N N . ALA A 1 163 ? -8.165 -6.605 24.866 1.00 87.12 163 ALA A N 1
ATOM 1233 C CA . ALA A 1 163 ? -7.263 -5.541 24.414 1.00 87.12 163 ALA A CA 1
ATOM 1234 C C . ALA A 1 163 ? -5.771 -5.910 24.535 1.00 87.12 163 ALA A C 1
ATOM 1236 O O . ALA A 1 163 ? -4.994 -5.658 23.617 1.00 87.12 163 ALA A O 1
ATOM 1237 N N . LYS A 1 164 ? -5.361 -6.575 25.623 1.00 89.12 164 LYS A N 1
ATOM 1238 C CA . LYS A 1 164 ? -3.962 -7.014 25.799 1.00 89.12 164 LYS A CA 1
ATOM 1239 C C . LYS A 1 164 ? -3.558 -8.104 24.806 1.00 89.12 164 LYS A C 1
ATOM 1241 O O . LYS A 1 164 ? -2.451 -8.081 24.274 1.00 89.12 164 LYS A O 1
ATOM 1246 N N . GLU A 1 165 ? -4.458 -9.047 24.541 1.00 90.62 165 GLU A N 1
ATOM 1247 C CA . GLU A 1 165 ? -4.240 -10.113 23.558 1.00 90.62 165 GLU A CA 1
ATOM 1248 C C . GLU A 1 165 ? -4.201 -9.549 22.133 1.00 90.62 165 GLU A C 1
ATOM 1250 O O . GLU A 1 165 ? -3.367 -9.961 21.324 1.00 90.62 165 GLU A O 1
ATOM 1255 N N . ALA A 1 166 ? -5.041 -8.553 21.842 1.00 90.44 166 ALA A N 1
ATOM 1256 C CA . ALA A 1 166 ? -5.037 -7.808 20.589 1.00 90.44 166 ALA A CA 1
ATOM 1257 C C . ALA A 1 166 ? -3.686 -7.121 20.340 1.00 90.44 166 ALA A C 1
ATOM 1259 O O . ALA A 1 166 ? -3.122 -7.256 19.254 1.00 90.44 166 ALA A O 1
ATOM 1260 N N . ILE A 1 167 ? -3.134 -6.444 21.352 1.00 90.75 167 ILE A N 1
ATOM 1261 C CA . ILE A 1 167 ? -1.818 -5.790 21.273 1.00 90.75 167 ILE A CA 1
ATOM 1262 C C . ILE A 1 167 ? -0.725 -6.823 21.013 1.00 90.75 167 ILE A C 1
ATOM 1264 O O . ILE A 1 167 ? 0.058 -6.660 20.080 1.00 90.75 167 ILE A O 1
ATOM 1268 N N . ALA A 1 168 ? -0.710 -7.922 21.775 1.00 91.19 168 ALA A N 1
ATOM 1269 C CA . ALA A 1 168 ? 0.265 -8.993 21.588 1.00 91.19 168 ALA A CA 1
ATOM 1270 C C . ALA A 1 168 ? 0.186 -9.610 20.180 1.00 91.19 168 ALA A C 1
ATOM 1272 O O . ALA A 1 168 ? 1.216 -9.834 19.545 1.00 91.19 168 ALA A O 1
ATOM 1273 N N . THR A 1 169 ? -1.027 -9.829 19.667 1.00 92.94 169 THR A N 1
ATOM 1274 C CA . THR A 1 169 ? -1.262 -10.398 18.332 1.00 92.94 169 THR A CA 1
ATOM 1275 C C . THR A 1 169 ? -0.782 -9.459 17.227 1.00 92.94 169 THR A C 1
ATOM 1277 O O . THR A 1 169 ? -0.068 -9.885 16.319 1.00 92.94 169 THR A O 1
ATOM 1280 N N . LEU A 1 170 ? -1.129 -8.170 17.306 1.00 93.12 170 LEU A N 1
ATOM 1281 C CA . LEU A 1 170 ? -0.731 -7.176 16.308 1.00 93.12 170 LEU A CA 1
ATOM 1282 C C . LEU A 1 170 ? 0.775 -6.892 16.349 1.00 93.12 170 LEU A C 1
ATOM 1284 O O . LEU A 1 170 ? 1.390 -6.803 15.290 1.00 93.12 170 LEU A O 1
ATOM 1288 N N . ALA A 1 171 ? 1.383 -6.828 17.536 1.00 91.19 171 ALA A N 1
ATOM 1289 C CA . ALA A 1 171 ? 2.827 -6.650 17.693 1.00 91.19 171 ALA A CA 1
ATOM 1290 C C . ALA A 1 171 ? 3.617 -7.872 17.191 1.00 91.19 171 ALA A C 1
ATOM 1292 O O . ALA A 1 171 ? 4.621 -7.723 16.492 1.00 91.19 171 ALA A O 1
ATOM 1293 N N . ALA A 1 172 ? 3.147 -9.091 17.481 1.00 91.75 172 ALA A N 1
ATOM 1294 C CA . ALA A 1 172 ? 3.741 -10.308 16.931 1.00 91.75 172 ALA A CA 1
ATOM 1295 C C . ALA A 1 172 ? 3.645 -10.321 15.401 1.00 91.75 172 ALA A C 1
ATOM 1297 O O . ALA A 1 172 ? 4.633 -10.601 14.724 1.00 91.75 172 ALA A O 1
ATOM 1298 N N . LYS A 1 173 ? 2.487 -9.936 14.846 1.00 93.12 173 LYS A N 1
ATOM 1299 C CA . LYS A 1 173 ? 2.296 -9.882 13.396 1.00 93.12 173 LYS A CA 1
ATOM 1300 C C . LYS A 1 173 ? 3.134 -8.794 12.732 1.00 93.12 173 LYS A C 1
ATOM 1302 O O . LYS A 1 173 ? 3.691 -9.042 11.669 1.00 93.12 173 LYS A O 1
ATOM 1307 N N . GLN A 1 174 ? 3.260 -7.623 13.352 1.00 92.31 174 GLN A N 1
ATOM 1308 C CA . GLN A 1 174 ? 4.179 -6.573 12.912 1.00 92.31 174 GLN A CA 1
ATOM 1309 C C . GLN A 1 174 ? 5.602 -7.128 12.797 1.00 92.31 174 GLN A C 1
ATOM 1311 O O . GLN A 1 174 ? 6.242 -6.954 11.760 1.00 92.31 174 GLN A O 1
ATOM 1316 N N . LYS A 1 175 ? 6.080 -7.807 13.847 1.00 91.12 175 LYS A N 1
ATOM 1317 C CA . LYS A 1 175 ? 7.423 -8.385 13.880 1.00 91.12 175 LYS A CA 1
ATOM 1318 C C . LYS A 1 175 ? 7.604 -9.473 12.825 1.00 91.12 175 LYS A C 1
ATOM 1320 O O . LYS A 1 175 ? 8.591 -9.453 12.101 1.00 91.12 175 LYS A O 1
ATOM 1325 N N . ASP A 1 176 ? 6.645 -10.389 12.700 1.00 92.62 176 ASP A N 1
ATOM 1326 C CA . ASP A 1 176 ? 6.688 -11.440 11.682 1.00 92.62 176 ASP A CA 1
ATOM 1327 C C . ASP A 1 176 ? 6.709 -10.867 10.262 1.00 92.62 176 ASP A C 1
ATOM 1329 O O . ASP A 1 176 ? 7.328 -11.451 9.381 1.00 92.62 176 ASP A O 1
ATOM 1333 N N . LEU A 1 177 ? 6.054 -9.731 10.024 1.00 92.44 177 LEU A N 1
ATOM 1334 C CA . LEU A 1 177 ? 6.064 -9.059 8.726 1.00 92.44 177 LEU A CA 1
ATOM 1335 C C . LEU A 1 177 ? 7.278 -8.147 8.523 1.00 92.44 177 LEU A C 1
ATOM 1337 O O . LEU A 1 177 ? 7.451 -7.660 7.414 1.00 92.44 177 LEU A O 1
ATOM 1341 N N . GLY A 1 178 ? 8.097 -7.900 9.549 1.00 90.06 178 GLY A N 1
ATOM 1342 C CA . GLY A 1 178 ? 9.206 -6.949 9.477 1.00 90.06 178 GLY A CA 1
ATOM 1343 C C . GLY A 1 178 ? 8.739 -5.529 9.154 1.00 90.06 178 GLY A C 1
ATOM 1344 O O . GLY A 1 178 ? 9.321 -4.887 8.292 1.00 90.06 178 GLY A O 1
ATOM 1345 N N . LEU A 1 179 ? 7.646 -5.070 9.770 1.00 90.56 179 LEU A N 1
ATOM 1346 C CA . LEU A 1 179 ? 7.146 -3.705 9.594 1.00 90.56 179 LEU A CA 1
ATOM 1347 C C . LEU A 1 179 ? 7.636 -2.775 10.704 1.00 90.56 179 LEU A C 1
ATOM 1349 O O . LEU A 1 179 ? 7.662 -3.133 11.888 1.00 90.56 179 LEU A O 1
ATOM 1353 N N . SER A 1 180 ? 7.918 -1.533 10.330 1.00 91.19 180 SER A N 1
ATOM 1354 C CA . SER A 1 180 ? 8.148 -0.443 11.265 1.00 91.19 180 SER A CA 1
ATOM 1355 C C . SER A 1 180 ? 6.893 -0.151 12.079 1.00 91.19 180 SER A C 1
ATOM 1357 O O . SER A 1 180 ? 5.759 -0.382 11.642 1.00 91.19 180 SER A O 1
ATOM 1359 N N . VAL A 1 181 ? 7.100 0.383 13.281 1.00 89.31 181 VAL A N 1
ATOM 1360 C CA . VAL A 1 181 ? 6.007 0.752 14.190 1.00 89.31 181 VAL A CA 1
ATOM 1361 C C . VAL A 1 181 ? 5.103 1.797 13.539 1.00 89.31 181 VAL A C 1
ATOM 1363 O O . VAL A 1 181 ? 3.880 1.679 13.605 1.00 89.31 181 VAL A O 1
ATOM 1366 N N . THR A 1 182 ? 5.697 2.769 12.842 1.00 89.31 182 THR A N 1
ATOM 1367 C CA . THR A 1 182 ? 4.966 3.813 12.115 1.00 89.31 182 THR A CA 1
ATOM 1368 C C . THR A 1 182 ? 4.041 3.217 11.046 1.00 89.31 182 THR A C 1
ATOM 1370 O O . THR A 1 182 ? 2.828 3.443 11.092 1.00 89.31 182 THR A O 1
ATOM 1373 N N . THR A 1 183 ? 4.561 2.378 10.142 1.00 90.56 183 THR A N 1
ATOM 1374 C CA . THR A 1 183 ? 3.751 1.738 9.091 1.00 90.56 183 THR A CA 1
ATOM 1375 C C . THR A 1 183 ? 2.666 0.830 9.674 1.00 90.56 183 THR A C 1
ATOM 1377 O O . THR A 1 183 ? 1.513 0.864 9.235 1.00 90.56 183 THR A O 1
ATOM 1380 N N . ALA A 1 184 ? 3.008 0.017 10.676 1.00 91.00 184 ALA A N 1
ATOM 1381 C CA . ALA A 1 184 ? 2.055 -0.888 11.306 1.00 91.00 184 ALA A CA 1
ATOM 1382 C C . ALA A 1 184 ? 0.918 -0.117 11.986 1.00 91.00 184 ALA A C 1
ATOM 1384 O O . ALA A 1 184 ? -0.251 -0.443 11.775 1.00 91.00 184 ALA A O 1
ATOM 1385 N N . HIS A 1 185 ? 1.231 0.950 12.723 1.00 91.75 185 HIS A N 1
ATOM 1386 C CA . HIS A 1 185 ? 0.227 1.804 13.348 1.00 91.75 185 HIS A CA 1
ATOM 1387 C C . HIS A 1 185 ? -0.696 2.468 12.314 1.00 91.75 185 HIS A C 1
ATOM 1389 O O . HIS A 1 185 ? -1.913 2.516 12.513 1.00 91.75 185 HIS A O 1
ATOM 1395 N N . GLU A 1 186 ? -0.172 2.938 11.178 1.00 91.19 186 GLU A N 1
ATOM 1396 C CA . GLU A 1 186 ? -1.010 3.466 10.093 1.00 91.19 186 GLU A CA 1
ATOM 1397 C C . GLU A 1 186 ? -1.975 2.418 9.522 1.00 91.19 186 GLU A C 1
ATOM 1399 O O . GLU A 1 186 ? -3.132 2.729 9.235 1.00 91.19 186 GLU A O 1
ATOM 1404 N N . ILE A 1 187 ? -1.523 1.176 9.343 1.00 92.62 187 ILE A N 1
ATOM 1405 C CA . ILE A 1 187 ? -2.366 0.096 8.814 1.00 92.62 187 ILE A CA 1
ATOM 1406 C C . ILE A 1 187 ? -3.441 -0.288 9.839 1.00 92.62 187 ILE A C 1
ATOM 1408 O O . ILE A 1 187 ? -4.624 -0.355 9.497 1.00 92.62 187 ILE A O 1
ATOM 1412 N N . VAL A 1 188 ? -3.050 -0.479 11.104 1.00 93.75 188 VAL A N 1
ATOM 1413 C CA . VAL A 1 188 ? -3.967 -0.826 12.201 1.00 93.75 188 VAL A CA 1
ATOM 1414 C C . VAL A 1 188 ? -5.017 0.267 12.395 1.00 93.75 188 VAL A C 1
ATOM 1416 O O . VAL A 1 188 ? -6.209 -0.032 12.434 1.00 93.75 188 VAL A O 1
ATOM 1419 N N . SER A 1 189 ? -4.609 1.538 12.443 1.00 92.31 189 SER A N 1
ATOM 1420 C CA . SER A 1 189 ? -5.539 2.665 12.603 1.00 92.31 189 SER A CA 1
ATOM 1421 C C . SER A 1 189 ? -6.536 2.765 11.446 1.00 92.31 189 SER A C 1
ATOM 1423 O O . SER A 1 189 ? -7.732 2.915 11.692 1.00 92.31 189 SER A O 1
ATOM 1425 N N . LYS A 1 190 ? -6.096 2.592 10.191 1.00 92.50 190 LYS A N 1
ATOM 1426 C CA . LYS A 1 190 ? -6.998 2.535 9.024 1.00 92.50 190 LYS A CA 1
ATOM 1427 C C . LYS A 1 190 ? -7.999 1.379 9.130 1.00 92.50 190 LYS A C 1
ATOM 1429 O O . LYS A 1 190 ? -9.181 1.576 8.847 1.00 92.50 190 LYS A O 1
ATOM 1434 N N . GLY A 1 191 ? -7.558 0.196 9.560 1.00 92.50 191 GLY A N 1
ATOM 1435 C CA . GLY A 1 191 ? -8.440 -0.959 9.748 1.00 92.50 191 GLY A CA 1
ATOM 1436 C C . GLY A 1 191 ? -9.459 -0.760 10.876 1.00 92.50 191 GLY A C 1
ATOM 1437 O O . GLY A 1 191 ? -10.647 -1.037 10.692 1.00 92.50 191 GLY A O 1
ATOM 1438 N N . PHE A 1 192 ? -9.042 -0.196 12.013 1.00 94.06 192 PHE A N 1
ATOM 1439 C CA . PHE A 1 192 ? -9.948 0.151 13.112 1.00 94.06 192 PHE A CA 1
ATOM 1440 C C . PHE A 1 192 ? -10.957 1.230 12.712 1.00 94.06 192 PHE A C 1
ATOM 1442 O O . PHE A 1 192 ? -12.149 1.073 12.980 1.00 94.06 192 PHE A O 1
ATOM 1449 N N . LEU A 1 193 ? -10.537 2.267 11.983 1.00 92.38 193 LEU A N 1
ATOM 1450 C CA . LEU A 1 193 ? -11.454 3.274 11.441 1.00 92.38 193 LEU A CA 1
ATOM 1451 C C . LEU A 1 193 ? -12.474 2.661 10.470 1.00 92.38 193 LEU A C 1
ATOM 1453 O O . LEU A 1 193 ? -13.654 3.010 10.522 1.00 92.38 193 LEU A O 1
ATOM 1457 N N . ALA A 1 194 ? -12.065 1.712 9.622 1.00 92.19 194 ALA A N 1
ATOM 1458 C CA . ALA A 1 194 ? -12.984 0.999 8.735 1.00 92.19 194 ALA A CA 1
ATOM 1459 C C . ALA A 1 194 ? -14.021 0.171 9.518 1.00 92.19 194 ALA A C 1
ATOM 1461 O O . ALA A 1 194 ? -15.211 0.185 9.185 1.00 92.19 194 ALA A O 1
ATOM 1462 N N . ARG A 1 195 ? -13.605 -0.502 10.602 1.00 93.00 195 ARG A N 1
ATOM 1463 C CA . ARG A 1 195 ? -14.528 -1.216 11.499 1.00 93.00 195 ARG A CA 1
ATOM 1464 C C . ARG A 1 195 ? -15.498 -0.258 12.188 1.00 93.00 195 ARG A C 1
ATOM 1466 O O . ARG A 1 195 ? -16.703 -0.515 12.186 1.00 93.00 195 ARG A O 1
ATOM 1473 N N . LEU A 1 196 ? -14.994 0.851 12.723 1.00 91.50 196 LEU A N 1
ATOM 1474 C CA . LEU A 1 196 ? -15.799 1.876 13.382 1.00 91.50 196 LEU A CA 1
ATOM 1475 C C . LEU A 1 196 ? -16.842 2.469 12.421 1.00 91.50 196 LEU A C 1
ATOM 1477 O O . LEU A 1 196 ? -18.021 2.578 12.765 1.00 91.50 196 LEU A O 1
ATOM 1481 N N . ARG A 1 197 ? -16.439 2.758 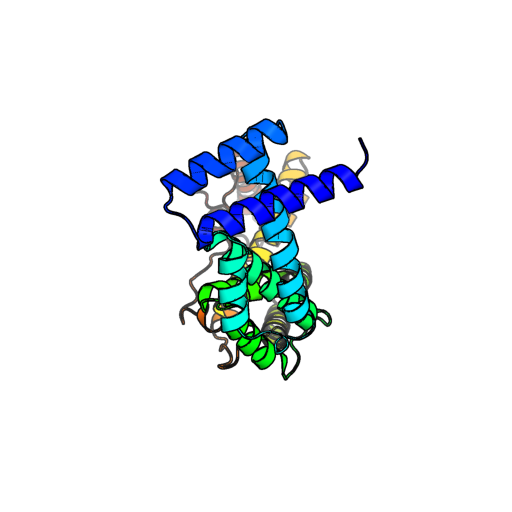11.176 1.00 91.31 197 ARG A N 1
ATOM 1482 C CA . ARG A 1 197 ? -17.336 3.194 10.096 1.00 91.31 197 ARG A CA 1
ATOM 1483 C C . ARG A 1 197 ? -18.446 2.174 9.839 1.00 91.31 197 ARG A C 1
ATOM 1485 O O . ARG A 1 197 ? -19.608 2.554 9.738 1.00 91.31 197 ARG A O 1
ATOM 1492 N N . SER A 1 198 ? -18.115 0.882 9.791 1.00 91.81 198 SER A N 1
ATOM 1493 C CA . SER A 1 198 ? -19.108 -0.181 9.597 1.00 91.81 198 SER A CA 1
ATOM 1494 C C . SER A 1 198 ? -20.140 -0.245 10.728 1.00 91.81 198 SER A C 1
ATOM 1496 O O . SER A 1 198 ? -21.314 -0.505 10.451 1.00 91.81 198 SER A O 1
ATOM 1498 N N . LEU A 1 199 ? -19.734 -0.033 11.985 1.00 90.44 199 LEU A N 1
ATOM 1499 C CA . LEU A 1 199 ? -20.655 0.010 13.129 1.00 90.44 199 LEU A CA 1
ATOM 1500 C C . LEU A 1 199 ? -21.586 1.226 13.038 1.00 90.44 199 LEU A C 1
ATOM 1502 O O . LEU A 1 199 ? -22.803 1.093 13.190 1.00 90.44 199 LEU A O 1
ATOM 1506 N N . TYR A 1 200 ? -21.031 2.390 12.692 1.00 90.00 200 TYR A N 1
ATOM 1507 C CA . TYR A 1 200 ? -21.796 3.617 12.469 1.00 90.00 200 TYR A CA 1
ATOM 1508 C C . TYR A 1 200 ? -22.816 3.483 11.327 1.00 90.00 200 TYR A C 1
ATOM 1510 O O . TYR A 1 200 ? -23.989 3.833 11.487 1.00 90.00 200 TYR A O 1
ATOM 1518 N N . ASP A 1 201 ? -22.412 2.924 10.185 1.00 90.50 201 ASP A N 1
ATOM 1519 C CA . ASP A 1 201 ? -23.314 2.685 9.056 1.00 90.50 201 ASP A CA 1
ATOM 1520 C C . ASP A 1 201 ? -24.417 1.681 9.433 1.00 90.50 201 ASP A C 1
ATOM 1522 O O . ASP A 1 201 ? -25.573 1.828 9.018 1.00 90.50 201 ASP A O 1
ATOM 1526 N N . GLY A 1 202 ? -24.087 0.688 10.266 1.00 89.50 202 GLY A N 1
ATOM 1527 C CA . GLY A 1 202 ? -25.045 -0.225 10.885 1.00 89.50 202 GLY A CA 1
ATOM 1528 C C . GLY A 1 202 ? -26.079 0.505 11.746 1.00 89.50 202 GLY A C 1
ATOM 1529 O O . GLY A 1 202 ? -27.279 0.287 11.570 1.00 89.50 202 GLY A O 1
ATOM 1530 N N . ALA A 1 203 ? -25.641 1.413 12.624 1.00 88.31 203 ALA A N 1
ATOM 1531 C CA . ALA A 1 203 ? -26.518 2.252 13.445 1.00 88.31 203 ALA A CA 1
ATOM 1532 C C . ALA A 1 203 ? -27.426 3.156 12.592 1.00 88.31 203 ALA A C 1
ATOM 1534 O O . ALA A 1 203 ? -28.628 3.265 12.841 1.00 88.31 203 ALA A O 1
ATOM 1535 N N . CYS A 1 204 ? -26.886 3.759 11.530 1.00 88.00 204 CYS A N 1
ATOM 1536 C CA . CYS A 1 204 ? -27.667 4.568 10.596 1.00 88.00 204 CYS A CA 1
ATOM 1537 C C . CYS A 1 204 ? -28.762 3.746 9.902 1.00 88.00 204 CYS A C 1
ATOM 1539 O O . CYS A 1 204 ? -29.903 4.202 9.775 1.00 88.00 204 CYS A O 1
ATOM 1541 N N . LYS A 1 205 ? -28.436 2.528 9.450 1.00 90.50 205 LYS A N 1
ATOM 1542 C CA . LYS A 1 205 ? -29.394 1.625 8.793 1.00 90.50 205 LYS A CA 1
ATOM 1543 C C . LYS A 1 205 ? -30.524 1.213 9.739 1.00 90.50 205 LYS A C 1
ATOM 1545 O O . LYS A 1 205 ? -31.691 1.310 9.358 1.00 90.50 205 LYS A O 1
ATOM 1550 N N . THR A 1 206 ? -30.212 0.815 10.971 1.00 89.94 206 THR A N 1
ATOM 1551 C CA . THR A 1 206 ? -31.230 0.413 11.959 1.00 89.94 206 THR A CA 1
ATOM 1552 C C . THR A 1 206 ? -32.090 1.592 12.421 1.00 89.94 206 THR A C 1
ATOM 1554 O O . THR A 1 206 ? -33.309 1.445 12.544 1.00 89.94 206 THR A O 1
ATOM 1557 N N . ALA A 1 207 ? -31.512 2.792 12.555 1.00 86.75 207 ALA A N 1
ATOM 1558 C CA . ALA A 1 207 ? -32.265 4.013 12.844 1.00 86.75 207 ALA A CA 1
ATOM 1559 C C . ALA A 1 207 ? -33.240 4.381 11.710 1.00 86.75 207 ALA A C 1
ATOM 1561 O O . ALA A 1 207 ? -34.381 4.780 11.964 1.00 86.75 207 ALA A O 1
ATOM 1562 N N . ARG A 1 208 ? -32.840 4.210 10.440 1.00 88.00 208 ARG A N 1
ATOM 1563 C CA . ARG A 1 208 ? -33.739 4.402 9.283 1.00 88.00 208 ARG A CA 1
ATOM 1564 C C . ARG A 1 208 ? -34.901 3.409 9.291 1.00 88.00 208 ARG A C 1
ATOM 1566 O O . ARG A 1 208 ? -36.023 3.810 8.993 1.00 88.00 208 ARG A O 1
ATOM 1573 N N . ALA A 1 209 ? -34.658 2.174 9.727 1.00 89.56 209 ALA A N 1
ATOM 1574 C CA . ALA A 1 209 ? -35.684 1.150 9.927 1.00 89.56 209 ALA A CA 1
ATOM 1575 C C . ALA A 1 209 ? -36.572 1.376 11.173 1.00 89.56 209 ALA A C 1
ATOM 1577 O O . ALA A 1 209 ? -37.403 0.529 11.486 1.00 89.56 209 ALA A O 1
ATOM 1578 N N . LYS A 1 210 ? -36.415 2.508 11.883 1.00 87.19 210 LYS A N 1
ATOM 1579 C CA . LYS A 1 210 ? -37.130 2.854 13.129 1.00 87.19 210 LYS A CA 1
ATOM 1580 C C . LYS A 1 210 ? -36.906 1.857 14.276 1.00 87.19 210 LYS A C 1
ATOM 1582 O O . LYS A 1 210 ? -37.683 1.828 15.226 1.00 87.19 210 LYS A O 1
ATOM 1587 N N . ASN A 1 211 ? -35.833 1.068 14.222 1.00 88.38 211 ASN A N 1
ATOM 1588 C CA . ASN A 1 211 ? -35.432 0.192 15.316 1.00 88.38 211 ASN A CA 1
ATOM 1589 C C . ASN A 1 211 ? -34.421 0.919 16.214 1.00 88.38 211 ASN A C 1
ATOM 1591 O O . ASN A 1 211 ? -33.212 0.699 16.127 1.00 88.38 211 ASN A O 1
ATOM 1595 N N . ASN A 1 212 ? -34.932 1.823 17.056 1.00 85.25 212 ASN A N 1
ATOM 1596 C CA . ASN A 1 212 ? -34.103 2.680 17.907 1.00 85.25 212 ASN A CA 1
ATOM 1597 C C . ASN A 1 212 ? -33.258 1.874 18.906 1.00 85.25 212 ASN A C 1
ATOM 1599 O O . ASN A 1 212 ? -32.109 2.231 19.139 1.00 85.25 212 ASN A O 1
ATOM 1603 N N . ALA A 1 213 ? -33.778 0.763 19.442 1.00 85.19 213 ALA A N 1
ATOM 1604 C CA . ALA A 1 213 ? -33.034 -0.097 20.364 1.00 85.19 213 ALA A CA 1
ATOM 1605 C C . ALA A 1 213 ? -31.790 -0.712 19.697 1.00 85.19 213 ALA A C 1
ATOM 1607 O O . ALA A 1 213 ? -30.698 -0.656 20.256 1.00 85.19 213 ALA A O 1
ATOM 1608 N N . ALA A 1 214 ? -31.927 -1.225 18.469 1.00 86.31 214 ALA A N 1
ATOM 1609 C CA . ALA A 1 214 ? -30.792 -1.760 17.715 1.00 86.31 214 ALA A CA 1
ATOM 1610 C C . ALA A 1 214 ? -29.816 -0.664 17.250 1.00 86.31 214 ALA A C 1
ATOM 1612 O O . ALA A 1 214 ? -28.613 -0.896 17.182 1.00 86.31 214 ALA A O 1
ATOM 1613 N N . ALA A 1 215 ? -30.311 0.536 16.926 1.00 86.81 215 ALA A N 1
ATOM 1614 C CA . ALA A 1 215 ? -29.457 1.677 16.589 1.00 86.81 215 ALA A CA 1
ATOM 1615 C C . ALA A 1 215 ? -28.588 2.115 17.771 1.00 86.81 215 ALA A C 1
ATOM 1617 O O . ALA A 1 215 ? -27.391 2.326 17.602 1.00 86.81 215 ALA A O 1
ATOM 1618 N N . LEU A 1 216 ? -29.182 2.190 18.962 1.00 84.88 216 LEU A N 1
ATOM 1619 C CA . LEU A 1 216 ? -28.483 2.505 20.204 1.00 84.88 216 LEU A CA 1
ATOM 1620 C C . LEU A 1 216 ? -27.454 1.429 20.565 1.00 84.88 216 LEU A C 1
ATOM 1622 O O . LEU A 1 216 ? -26.314 1.775 20.843 1.00 84.88 216 LEU A O 1
ATOM 1626 N N . GLY A 1 217 ? -27.805 0.143 20.451 1.00 87.00 217 GLY A N 1
ATOM 1627 C CA . GLY A 1 217 ? -26.851 -0.948 20.679 1.00 87.00 217 GLY A CA 1
ATOM 1628 C C . GLY A 1 217 ? -25.634 -0.895 19.746 1.00 87.00 217 GLY A C 1
ATOM 1629 O O . GLY A 1 217 ? -24.508 -1.098 20.190 1.00 87.00 217 GLY A O 1
ATOM 1630 N N . ASN A 1 218 ? -25.828 -0.544 18.469 1.00 87.31 218 ASN A N 1
ATOM 1631 C CA . ASN A 1 218 ? -24.715 -0.350 17.532 1.00 87.31 218 ASN A CA 1
ATOM 1632 C C . ASN A 1 218 ? -23.849 0.874 17.884 1.00 87.31 218 ASN A C 1
ATOM 1634 O O . ASN A 1 218 ? -22.642 0.849 17.650 1.00 87.31 218 ASN A O 1
ATOM 1638 N N . LEU A 1 219 ? -24.441 1.943 18.431 1.00 86.50 219 LEU A N 1
ATOM 1639 C CA . LEU A 1 219 ? -23.688 3.112 18.902 1.00 86.50 219 LEU A CA 1
ATOM 1640 C C . LEU A 1 219 ? -22.874 2.801 20.158 1.00 86.50 219 LEU A C 1
ATOM 1642 O O . LEU A 1 219 ? -21.719 3.209 20.229 1.00 86.50 219 LEU A O 1
ATOM 1646 N N . ASP A 1 220 ? -23.436 2.053 21.107 1.00 86.69 220 ASP A N 1
ATOM 1647 C CA . ASP A 1 220 ? -22.712 1.623 22.309 1.00 86.69 220 ASP A CA 1
ATOM 1648 C C . ASP A 1 220 ? -21.511 0.753 21.934 1.00 86.69 220 ASP A C 1
ATOM 1650 O O . ASP A 1 220 ? -20.407 0.952 22.437 1.00 86.69 220 ASP A O 1
ATOM 1654 N N . GLN A 1 221 ? -21.703 -0.160 20.977 1.00 88.19 221 GLN A N 1
ATOM 1655 C CA . GLN A 1 221 ? -20.613 -0.952 20.410 1.00 88.19 221 GLN A CA 1
ATOM 1656 C C . GLN A 1 221 ? -19.562 -0.075 19.729 1.00 88.19 221 GLN A C 1
ATOM 1658 O O . GLN A 1 221 ? -18.374 -0.324 19.901 1.00 88.19 221 GLN A O 1
ATOM 1663 N N . ALA A 1 222 ? -19.968 0.952 18.976 1.00 88.31 222 ALA A N 1
ATOM 1664 C CA . ALA A 1 222 ? -19.035 1.874 18.333 1.00 88.31 222 ALA A CA 1
ATOM 1665 C C . ALA A 1 222 ? -18.213 2.676 19.356 1.00 88.31 222 ALA A C 1
ATOM 1667 O O . ALA A 1 222 ? -17.002 2.804 19.187 1.00 88.31 222 ALA A O 1
ATOM 1668 N N . LEU A 1 223 ? -18.840 3.168 20.430 1.00 86.69 223 LEU A N 1
ATOM 1669 C CA . LEU A 1 223 ? -18.163 3.902 21.503 1.00 86.69 223 LEU A CA 1
ATOM 1670 C C . LEU A 1 223 ? -17.189 3.007 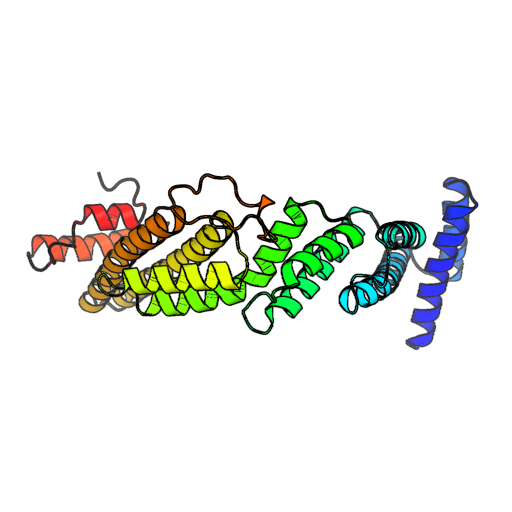22.272 1.00 86.69 223 LEU A C 1
ATOM 1672 O O . LEU A 1 223 ? -16.008 3.343 22.372 1.00 86.69 223 LEU A O 1
ATOM 1676 N N . ALA A 1 224 ? -17.643 1.836 22.724 1.00 88.38 224 ALA A N 1
ATOM 1677 C CA . ALA A 1 224 ? -16.792 0.868 23.413 1.00 88.38 224 ALA A CA 1
ATOM 1678 C C . ALA A 1 224 ? -15.615 0.423 22.531 1.00 88.38 224 ALA A C 1
ATOM 1680 O O . ALA A 1 224 ? -14.471 0.391 22.983 1.00 88.38 224 ALA A O 1
ATOM 1681 N N . PHE A 1 225 ? -15.876 0.142 21.249 1.00 91.19 225 PHE A N 1
ATOM 1682 C CA . PHE A 1 225 ? -14.833 -0.186 20.283 1.00 91.19 225 PHE A CA 1
ATOM 1683 C C . PHE A 1 225 ? -13.829 0.957 20.131 1.00 91.19 225 PHE A C 1
ATOM 1685 O O . PHE A 1 225 ? -12.631 0.703 20.153 1.00 91.19 225 PHE A O 1
ATOM 1692 N N . SER A 1 226 ? -14.292 2.205 20.007 1.00 90.44 226 SER A N 1
ATOM 1693 C CA . SER A 1 226 ? -13.409 3.360 19.816 1.00 90.44 226 SER A CA 1
ATOM 1694 C C . SER A 1 226 ? -12.462 3.576 21.001 1.00 90.44 226 SER A C 1
ATOM 1696 O O . SER A 1 226 ? -11.267 3.753 20.786 1.00 90.44 226 SER A O 1
ATOM 1698 N N . ALA A 1 227 ? -12.958 3.461 22.238 1.00 88.50 227 ALA A N 1
ATOM 1699 C CA . ALA A 1 227 ? -12.142 3.581 23.444 1.00 88.50 227 ALA A CA 1
ATOM 1700 C C . ALA A 1 227 ? -11.085 2.468 23.527 1.00 88.50 227 ALA A C 1
ATOM 1702 O O . ALA A 1 227 ? -9.907 2.737 23.770 1.00 88.50 227 ALA A O 1
ATOM 1703 N N . ASN A 1 228 ? -11.485 1.221 23.256 1.00 90.12 228 ASN A N 1
ATOM 1704 C CA . ASN A 1 228 ? -10.560 0.086 23.260 1.00 90.12 228 ASN A CA 1
ATOM 1705 C C . ASN A 1 228 ? -9.525 0.194 22.128 1.00 90.12 228 ASN A C 1
ATOM 1707 O O . ASN A 1 228 ? -8.349 -0.092 22.336 1.00 90.12 228 ASN A O 1
ATOM 1711 N N . ALA A 1 229 ? -9.935 0.640 20.939 1.00 90.06 229 ALA A N 1
ATOM 1712 C CA . ALA A 1 229 ? -9.052 0.845 19.797 1.00 90.06 229 ALA A CA 1
ATOM 1713 C C . ALA A 1 229 ? -8.027 1.962 20.054 1.00 90.06 229 ALA A C 1
ATOM 1715 O O . ALA A 1 229 ? -6.858 1.789 19.715 1.00 90.06 229 ALA A O 1
ATOM 1716 N N . GLU A 1 230 ? -8.425 3.074 20.686 1.00 89.62 230 GLU A N 1
ATOM 1717 C CA . GLU A 1 230 ? -7.496 4.138 21.098 1.00 89.62 230 GLU A CA 1
ATOM 1718 C C . GLU A 1 230 ? -6.452 3.618 22.098 1.00 89.62 230 GLU A C 1
ATOM 1720 O O . GLU A 1 230 ? -5.270 3.929 21.947 1.00 89.62 230 GLU A O 1
ATOM 1725 N N . ALA A 1 231 ? -6.855 2.783 23.063 1.00 88.56 231 ALA A N 1
ATOM 1726 C CA . ALA A 1 231 ? -5.932 2.166 24.018 1.00 88.56 231 ALA A CA 1
ATOM 1727 C C . ALA A 1 231 ? -4.929 1.220 23.332 1.00 88.56 231 ALA A C 1
ATOM 1729 O O . ALA A 1 231 ? -3.726 1.324 23.568 1.00 88.56 231 ALA A O 1
ATOM 1730 N N . VAL A 1 232 ? -5.400 0.356 22.423 1.00 89.38 232 VAL A N 1
ATOM 1731 C CA . VAL A 1 232 ? -4.529 -0.537 21.637 1.00 89.38 232 VAL A CA 1
ATOM 1732 C C . VAL A 1 232 ? -3.549 0.261 20.775 1.00 89.38 232 VAL A C 1
ATOM 1734 O O . VAL A 1 232 ? -2.362 -0.053 20.739 1.00 89.38 232 VAL A O 1
ATOM 1737 N N . LEU A 1 233 ? -4.021 1.307 20.093 1.00 89.50 233 LEU A N 1
ATOM 1738 C CA . LEU A 1 233 ? -3.162 2.155 19.269 1.00 89.50 233 LEU A CA 1
ATOM 1739 C C . LEU A 1 233 ? -2.122 2.901 20.107 1.00 89.50 233 LEU A C 1
ATOM 1741 O O . LEU A 1 233 ? -0.990 3.029 19.657 1.00 89.50 233 LEU A O 1
ATOM 1745 N N . ALA A 1 234 ? -2.477 3.374 21.305 1.00 87.50 234 ALA A N 1
ATOM 1746 C CA . ALA A 1 234 ? -1.538 4.041 22.200 1.00 87.50 234 ALA A CA 1
ATOM 1747 C C . ALA A 1 234 ? -0.394 3.109 22.624 1.00 87.50 234 ALA A C 1
ATOM 1749 O O . ALA A 1 234 ? 0.764 3.494 22.494 1.00 87.50 234 ALA A O 1
ATOM 1750 N N . GLU A 1 235 ? -0.697 1.876 23.040 1.00 85.75 235 GLU A N 1
ATOM 1751 C CA . GLU A 1 235 ? 0.340 0.908 23.426 1.00 85.75 235 GLU A CA 1
ATOM 1752 C C . GLU A 1 235 ? 1.189 0.446 22.231 1.00 85.75 235 GLU A C 1
ATOM 1754 O O . GLU A 1 235 ? 2.406 0.316 22.354 1.00 85.75 235 GLU A O 1
ATOM 1759 N N . LEU A 1 236 ? 0.598 0.264 21.042 1.00 84.94 236 LEU A N 1
ATOM 1760 C CA . LEU A 1 236 ? 1.364 -0.103 19.843 1.00 84.94 236 LEU A CA 1
ATOM 1761 C C . LEU A 1 236 ? 2.413 0.952 19.456 1.00 84.94 236 LEU A C 1
ATOM 1763 O O . LEU A 1 236 ? 3.447 0.594 18.893 1.00 84.94 236 LEU A O 1
ATOM 1767 N N . ARG A 1 237 ? 2.192 2.234 19.778 1.00 82.44 237 ARG A N 1
ATOM 1768 C CA . ARG A 1 237 ? 3.176 3.307 19.527 1.00 82.44 237 ARG A CA 1
ATOM 1769 C C . ARG A 1 237 ? 4.419 3.211 20.394 1.00 82.44 237 ARG A C 1
ATOM 1771 O O . ARG A 1 237 ? 5.463 3.707 19.988 1.00 82.44 237 ARG A O 1
ATOM 1778 N N . GLU A 1 238 ? 4.313 2.612 21.576 1.00 80.31 238 GLU A N 1
ATOM 1779 C CA . GLU A 1 238 ? 5.456 2.419 22.475 1.00 80.31 238 GLU A CA 1
ATOM 1780 C C . GLU A 1 238 ? 6.358 1.256 22.025 1.00 80.31 238 GLU A C 1
ATOM 1782 O O . GLU A 1 238 ? 7.434 1.032 22.590 1.00 80.31 238 GLU A O 1
ATOM 1787 N N . GLY A 1 239 ? 5.936 0.523 20.989 1.00 73.88 239 GLY A N 1
ATOM 1788 C CA . GLY A 1 239 ? 6.731 -0.502 20.334 1.00 73.88 239 GLY A CA 1
ATOM 1789 C C . GLY A 1 239 ? 8.050 0.039 19.775 1.00 73.88 239 GLY A C 1
ATOM 1790 O O . GLY A 1 239 ? 8.230 1.232 19.537 1.00 73.88 239 GLY A O 1
ATOM 1791 N N . LYS A 1 240 ? 9.000 -0.870 19.539 1.00 73.88 240 LYS A N 1
ATOM 1792 C CA . LYS A 1 240 ? 10.286 -0.547 18.909 1.00 73.88 240 LYS A CA 1
ATOM 1793 C C . LYS A 1 240 ? 10.357 -1.171 17.526 1.00 73.88 240 LYS A C 1
ATOM 1795 O O . LYS A 1 240 ? 10.111 -2.367 17.385 1.00 73.88 240 LYS A O 1
ATOM 1800 N N . THR A 1 241 ? 10.743 -0.377 16.534 1.00 75.06 241 THR A N 1
ATOM 1801 C CA . THR A 1 241 ? 11.097 -0.882 15.205 1.00 75.06 241 THR A CA 1
ATOM 1802 C C . THR A 1 241 ? 12.422 -1.634 15.291 1.00 75.06 241 THR A C 1
ATOM 1804 O O . THR A 1 241 ? 13.381 -1.160 15.905 1.00 75.06 241 THR A O 1
ATOM 1807 N N . GLU A 1 242 ? 12.488 -2.821 14.691 1.00 73.50 242 GLU A N 1
ATOM 1808 C CA . GLU A 1 242 ? 13.752 -3.544 14.575 1.00 73.50 242 GLU A CA 1
ATOM 1809 C C . GLU A 1 242 ? 14.674 -2.841 13.574 1.00 73.50 242 GLU A C 1
ATOM 1811 O O . GLU A 1 242 ? 14.247 -2.411 12.506 1.00 73.50 242 GLU A O 1
ATOM 1816 N N . VAL A 1 243 ? 15.966 -2.752 13.902 1.00 63.91 243 VAL A N 1
ATOM 1817 C CA . VAL A 1 243 ? 16.969 -2.060 13.067 1.00 63.91 243 VAL A CA 1
ATOM 1818 C C . VAL A 1 243 ? 17.083 -2.683 11.665 1.00 63.91 243 VAL A C 1
ATOM 1820 O O . VAL A 1 243 ? 17.489 -2.014 10.722 1.00 63.91 243 VAL A O 1
ATOM 1823 N N . SER A 1 244 ? 16.689 -3.949 11.512 1.00 70.56 244 SER A N 1
ATOM 1824 C CA . SER A 1 244 ? 16.687 -4.703 10.254 1.00 70.56 244 SER A CA 1
ATOM 1825 C C . SER A 1 244 ? 15.366 -4.644 9.471 1.00 70.56 244 SER A C 1
ATOM 1827 O O . SER A 1 244 ? 15.200 -5.415 8.528 1.00 70.56 244 SER A O 1
ATOM 1829 N N . SER A 1 245 ? 14.413 -3.786 9.855 1.00 78.56 245 SER A N 1
ATOM 1830 C CA . SER A 1 245 ? 13.122 -3.655 9.161 1.00 78.56 245 SER A CA 1
ATOM 1831 C C . SER A 1 245 ? 13.323 -3.164 7.717 1.00 78.56 245 SER A C 1
ATOM 1833 O O . SER A 1 245 ? 13.919 -2.098 7.530 1.00 78.56 245 SER A O 1
ATOM 1835 N N . PRO A 1 246 ? 12.808 -3.862 6.683 1.00 80.44 246 PRO A N 1
ATOM 1836 C CA . PRO A 1 246 ? 12.892 -3.407 5.291 1.00 80.44 246 PRO A CA 1
ATOM 1837 C C . PRO A 1 246 ? 12.272 -2.025 5.036 1.00 80.44 246 PRO A C 1
ATOM 1839 O O . PRO A 1 246 ? 12.642 -1.344 4.082 1.00 80.44 246 PRO A O 1
ATOM 1842 N N . ASP A 1 247 ? 11.347 -1.588 5.892 1.00 85.69 247 ASP A N 1
ATOM 1843 C CA . ASP A 1 247 ? 10.719 -0.267 5.856 1.00 85.69 247 ASP A CA 1
ATOM 1844 C C . ASP A 1 247 ? 11.214 0.680 6.961 1.00 85.69 247 ASP A C 1
ATOM 1846 O O . ASP A 1 247 ? 10.537 1.661 7.250 1.00 85.69 247 ASP A O 1
ATOM 1850 N N . ALA A 1 248 ? 12.381 0.445 7.574 1.00 81.00 248 ALA A N 1
ATOM 1851 C CA . ALA A 1 248 ? 12.903 1.301 8.648 1.00 81.00 248 ALA A CA 1
ATOM 1852 C C . ALA A 1 248 ? 12.965 2.794 8.261 1.00 81.00 248 ALA A C 1
ATOM 1854 O O . ALA A 1 248 ? 12.763 3.663 9.102 1.00 81.00 248 ALA A O 1
ATOM 1855 N N . ALA A 1 249 ? 13.170 3.106 6.976 1.00 79.25 249 ALA A N 1
ATOM 1856 C CA . ALA A 1 249 ? 13.150 4.477 6.459 1.00 79.25 249 ALA A CA 1
ATOM 1857 C C . ALA A 1 249 ? 11.767 5.162 6.512 1.00 79.25 249 ALA A C 1
ATOM 1859 O O . ALA A 1 249 ? 11.682 6.381 6.361 1.00 79.25 249 ALA A O 1
ATOM 1860 N N . ALA A 1 250 ? 10.683 4.400 6.685 1.00 76.25 250 ALA A N 1
ATOM 1861 C CA . ALA A 1 250 ? 9.345 4.929 6.938 1.00 76.25 250 ALA A CA 1
ATOM 1862 C C . ALA A 1 250 ? 9.123 5.283 8.416 1.00 76.25 250 ALA A C 1
ATOM 1864 O O . ALA A 1 250 ? 8.128 5.934 8.735 1.00 76.25 250 ALA A O 1
ATOM 1865 N N . ASP A 1 251 ? 10.030 4.887 9.314 1.00 77.69 251 ASP A N 1
ATOM 1866 C CA . ASP A 1 251 ? 9.900 5.184 10.731 1.00 77.69 251 ASP A CA 1
ATOM 1867 C C . ASP A 1 251 ? 10.332 6.623 11.024 1.00 77.69 251 ASP A C 1
ATOM 1869 O O . ASP A 1 251 ? 11.512 6.972 11.001 1.00 77.69 251 ASP A O 1
ATOM 1873 N N . THR A 1 252 ? 9.360 7.487 11.303 1.00 71.12 252 THR A N 1
ATOM 1874 C CA . THR A 1 252 ? 9.605 8.901 11.608 1.00 71.12 252 THR A CA 1
ATOM 1875 C C . THR A 1 252 ? 9.990 9.137 13.069 1.00 71.12 252 THR A C 1
ATOM 1877 O O . THR A 1 252 ? 10.161 10.287 13.474 1.00 71.12 252 THR A O 1
ATOM 1880 N N . GLY A 1 253 ? 10.107 8.079 13.886 1.00 63.91 253 GLY A N 1
ATOM 1881 C CA . GLY A 1 253 ? 10.492 8.160 15.302 1.00 63.91 253 GLY A CA 1
ATOM 1882 C C . GLY A 1 253 ? 9.443 8.814 16.213 1.00 63.91 253 GLY A C 1
ATOM 1883 O O . GLY A 1 253 ? 9.670 8.975 17.409 1.00 63.91 253 GLY A O 1
ATOM 1884 N N . SER A 1 254 ? 8.296 9.196 15.652 1.00 65.19 254 SER A N 1
ATOM 1885 C CA . SER A 1 254 ? 7.159 9.790 16.344 1.00 65.19 254 SER A CA 1
ATOM 1886 C C . SER A 1 254 ? 5.898 9.416 15.582 1.00 65.19 254 SER A C 1
ATOM 1888 O O . SER A 1 254 ? 5.664 9.914 14.479 1.00 65.19 254 SER A O 1
ATOM 1890 N N . VAL A 1 255 ? 5.082 8.558 16.186 1.00 74.38 255 VAL A N 1
ATOM 1891 C CA . VAL A 1 255 ? 3.768 8.196 15.663 1.00 74.38 255 VAL A CA 1
ATOM 1892 C C . VAL A 1 255 ? 2.721 9.089 16.319 1.00 74.38 255 VAL A C 1
ATOM 1894 O O . VAL A 1 255 ? 2.523 9.044 17.535 1.00 74.38 255 VAL A O 1
ATOM 1897 N N . GLU A 1 256 ? 2.041 9.912 15.524 1.00 74.25 256 GLU A N 1
ATOM 1898 C CA . GLU A 1 256 ? 0.987 10.779 16.044 1.00 74.25 256 GLU A CA 1
ATOM 1899 C C . GLU A 1 256 ? -0.208 9.959 16.571 1.00 74.25 256 GLU A C 1
ATOM 1901 O O . GLU A 1 256 ? -0.703 9.028 15.936 1.00 74.25 256 GLU A O 1
ATOM 1906 N N . ALA A 1 257 ? -0.686 10.327 17.761 1.00 74.44 257 ALA A N 1
ATOM 1907 C CA . ALA A 1 257 ? -2.034 10.869 17.937 1.00 74.44 257 ALA A CA 1
ATOM 1908 C C . ALA A 1 257 ? -3.116 10.598 16.874 1.00 74.44 257 ALA A C 1
ATOM 1910 O O . ALA A 1 257 ? -3.663 11.584 16.406 1.00 74.44 257 ALA A O 1
ATOM 1911 N N . VAL A 1 258 ? -3.498 9.365 16.516 1.00 76.56 258 VAL A N 1
ATOM 1912 C CA . VAL A 1 258 ? -4.704 9.135 15.689 1.00 76.56 258 VAL A CA 1
ATOM 1913 C C . VAL A 1 258 ? -5.938 8.978 16.588 1.00 76.56 258 VAL A C 1
ATOM 1915 O O . VAL A 1 258 ? -6.088 7.918 17.205 1.00 76.56 258 VAL A O 1
ATOM 1918 N N . PRO A 1 259 ? -6.813 9.997 16.693 1.00 78.62 259 PRO A N 1
ATOM 1919 C CA . PRO A 1 259 ? -8.083 9.856 17.393 1.00 78.62 259 PRO A CA 1
ATOM 1920 C C . PRO A 1 259 ? -9.034 8.959 16.586 1.00 78.62 259 PRO A C 1
ATOM 1922 O O . PRO A 1 259 ? -9.047 8.996 15.354 1.00 78.62 259 PRO A O 1
ATOM 1925 N N . MET A 1 260 ? -9.852 8.155 17.268 1.00 86.25 260 MET A N 1
ATOM 1926 C CA . MET A 1 260 ? -10.862 7.309 16.619 1.00 86.25 260 MET A CA 1
ATOM 1927 C C . MET A 1 260 ? -12.142 8.110 16.363 1.00 86.25 260 MET A C 1
ATOM 1929 O O . MET A 1 260 ? -13.163 7.920 17.022 1.00 86.25 260 MET A O 1
ATOM 1933 N N . THR A 1 261 ? -12.077 9.037 15.408 1.00 84.31 261 THR A N 1
ATOM 1934 C CA . THR A 1 261 ? -13.190 9.915 15.028 1.00 84.31 261 THR A CA 1
ATOM 1935 C C . THR A 1 261 ? -13.711 9.616 13.621 1.00 84.31 261 THR A C 1
ATOM 1937 O O . THR A 1 261 ? -13.032 9.030 12.776 1.00 84.31 261 THR A O 1
ATOM 1940 N N . LEU A 1 262 ? -14.970 9.972 13.372 1.00 82.69 262 LEU A N 1
ATOM 1941 C CA . LEU A 1 262 ? -15.672 9.766 12.114 1.00 82.69 262 LEU A CA 1
ATOM 1942 C C . LEU A 1 262 ? -16.244 11.087 11.604 1.00 82.69 262 LEU A C 1
ATOM 1944 O O . LEU A 1 262 ? -17.130 11.665 12.229 1.00 82.69 262 LEU A O 1
ATOM 1948 N N . ALA A 1 263 ? -15.867 11.461 10.381 1.00 81.06 263 ALA A N 1
ATOM 1949 C CA . ALA A 1 263 ? -16.587 12.469 9.613 1.00 81.06 263 ALA A CA 1
ATOM 1950 C C . ALA A 1 263 ? -17.989 11.937 9.254 1.00 81.06 263 ALA A C 1
ATOM 1952 O O . ALA A 1 263 ? -18.171 11.169 8.294 1.00 81.06 263 ALA A O 1
ATOM 1953 N N . ALA A 1 264 ? -18.974 12.287 10.079 1.00 76.06 264 ALA A N 1
ATOM 1954 C CA . ALA A 1 264 ? -20.334 11.779 10.000 1.00 76.06 264 ALA A CA 1
ATOM 1955 C C . ALA A 1 264 ? -21.241 12.675 9.135 1.00 76.06 264 ALA A C 1
ATOM 1957 O O . ALA A 1 264 ? -21.103 13.898 9.104 1.00 76.06 264 ALA A O 1
ATOM 1958 N N . ASP A 1 265 ? -22.215 12.072 8.447 1.00 80.19 265 ASP A N 1
ATOM 1959 C CA . ASP A 1 265 ? -23.266 12.826 7.754 1.00 80.19 265 ASP A CA 1
ATOM 1960 C C . ASP A 1 265 ? -24.102 13.599 8.781 1.00 80.19 265 ASP A C 1
ATOM 1962 O O . ASP A 1 265 ? -24.685 12.994 9.684 1.00 80.19 265 ASP A O 1
ATOM 1966 N N . GLN A 1 266 ? -24.194 14.926 8.644 1.00 77.88 266 GLN A N 1
ATOM 1967 C CA . GLN A 1 266 ? -24.809 15.769 9.673 1.00 77.88 266 GLN A CA 1
ATOM 1968 C C . GLN A 1 266 ? -26.263 15.385 9.970 1.00 77.88 266 GLN A C 1
ATOM 1970 O O . GLN A 1 266 ? -26.687 15.458 11.122 1.00 77.88 266 GLN A O 1
ATOM 1975 N N . ALA A 1 267 ? -27.034 14.961 8.966 1.00 79.31 267 ALA A N 1
ATOM 1976 C CA . ALA A 1 267 ? -28.434 14.596 9.166 1.00 79.31 267 ALA A CA 1
ATOM 1977 C C . ALA A 1 267 ? -28.573 13.280 9.947 1.00 79.31 267 ALA A C 1
ATOM 1979 O O . ALA A 1 267 ? -29.314 13.206 10.932 1.00 79.31 267 ALA A O 1
ATOM 1980 N N . SER A 1 268 ? -27.834 12.248 9.535 1.00 79.00 268 SER A N 1
ATOM 1981 C CA . SER A 1 268 ? -27.853 10.930 10.178 1.00 79.00 268 SER A CA 1
ATOM 1982 C C . SER A 1 268 ? -27.248 10.983 11.585 1.00 79.00 268 SER A C 1
ATOM 1984 O O . SER A 1 268 ? -27.826 10.438 12.526 1.00 79.00 268 SER A O 1
ATOM 1986 N N . ALA A 1 269 ? -26.143 11.711 11.753 1.00 80.50 269 ALA A N 1
ATOM 1987 C CA . ALA A 1 269 ? -25.479 11.920 13.034 1.00 80.50 269 ALA A CA 1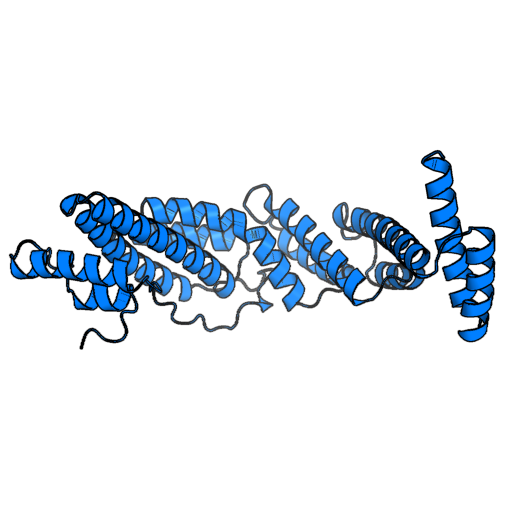
ATOM 1988 C C . ALA A 1 269 ? -26.367 12.670 14.036 1.00 80.50 269 ALA A C 1
ATOM 1990 O O . ALA A 1 269 ? -26.540 12.200 15.154 1.00 80.50 269 ALA A O 1
ATOM 1991 N N . ARG A 1 270 ? -27.021 13.771 13.630 1.00 80.88 270 ARG A N 1
ATOM 1992 C CA . ARG A 1 270 ? -27.958 14.502 14.507 1.00 80.88 270 ARG A CA 1
ATOM 1993 C C . ARG A 1 270 ? -29.115 13.627 14.966 1.00 80.88 270 ARG A C 1
ATOM 1995 O O . ARG A 1 270 ? -29.464 13.650 16.140 1.00 80.88 270 ARG A O 1
ATOM 2002 N N . ARG A 1 271 ? -29.698 12.834 14.062 1.00 81.50 271 ARG A N 1
ATOM 2003 C CA . ARG A 1 271 ? -30.786 11.912 14.413 1.00 81.50 271 ARG A CA 1
ATOM 2004 C C . ARG A 1 271 ? -30.334 10.877 15.441 1.00 81.50 271 ARG A C 1
ATOM 2006 O O . ARG A 1 271 ? -31.060 10.623 16.395 1.00 81.50 271 ARG A O 1
ATOM 2013 N N . LEU A 1 272 ? -29.150 10.301 15.254 1.00 82.56 272 LEU A N 1
ATOM 2014 C CA . LEU A 1 272 ? -28.566 9.352 16.198 1.00 82.56 272 LEU A CA 1
ATOM 2015 C C . LEU A 1 272 ? -28.268 10.010 17.552 1.00 82.56 272 LEU A C 1
ATOM 2017 O O . LEU A 1 272 ? -28.627 9.442 18.577 1.00 82.56 272 LEU A O 1
ATOM 2021 N N . CYS A 1 273 ? -27.719 11.228 17.567 1.00 81.56 273 CYS A N 1
ATOM 2022 C CA . CYS A 1 273 ? -27.499 11.994 18.795 1.00 81.56 273 CYS A CA 1
ATOM 2023 C C . CYS A 1 273 ? -28.799 12.305 19.541 1.00 81.56 273 CYS A C 1
ATOM 2025 O O . CYS A 1 273 ? -28.820 12.186 20.758 1.00 81.56 273 CYS A O 1
ATOM 2027 N N . ILE A 1 274 ? -29.885 12.660 18.845 1.00 82.81 274 ILE A N 1
ATOM 2028 C CA . ILE A 1 274 ? -31.192 12.900 19.480 1.00 82.81 274 ILE A CA 1
ATOM 2029 C C . ILE A 1 274 ? -31.694 11.623 20.160 1.00 82.81 274 ILE A C 1
ATOM 2031 O O . ILE A 1 274 ? -32.002 11.653 21.346 1.00 82.81 274 ILE A O 1
ATOM 2035 N N . ILE A 1 275 ? -31.693 10.492 19.444 1.00 82.25 275 ILE A N 1
ATOM 2036 C CA . ILE A 1 275 ? -32.123 9.193 19.996 1.00 82.25 275 ILE A CA 1
ATOM 2037 C C . ILE A 1 275 ? -31.261 8.810 21.214 1.00 82.25 275 ILE A C 1
ATOM 2039 O O . ILE A 1 275 ? -31.754 8.258 22.197 1.00 82.25 275 ILE A O 1
ATOM 2043 N N . TYR A 1 276 ? -29.965 9.118 21.164 1.00 81.25 276 TYR A N 1
ATOM 2044 C CA . TYR A 1 276 ? -29.031 8.857 22.254 1.00 81.25 276 TYR A CA 1
ATOM 2045 C C . TYR A 1 276 ? -29.261 9.760 23.475 1.00 81.25 276 TYR A C 1
ATOM 2047 O O . TYR A 1 276 ? -29.248 9.279 24.608 1.00 81.25 276 TYR A O 1
ATOM 2055 N N . LEU A 1 277 ? -29.520 11.052 23.253 1.00 82.44 277 LEU A N 1
ATOM 2056 C CA . LEU A 1 277 ? -29.846 12.027 24.296 1.00 82.44 277 LEU A CA 1
ATOM 2057 C C . LEU A 1 277 ? -31.169 11.694 24.991 1.00 82.44 277 LEU A C 1
ATOM 2059 O O . LEU A 1 277 ? -31.236 11.770 26.213 1.00 82.44 277 LEU A O 1
ATOM 2063 N N . GLU A 1 278 ? -32.190 11.272 24.242 1.00 82.69 278 GLU A N 1
ATOM 2064 C CA . GLU A 1 278 ? -33.467 10.809 24.803 1.00 82.69 278 GLU A CA 1
ATOM 2065 C C . GLU A 1 278 ? -33.248 9.643 25.779 1.00 82.69 278 GLU A C 1
ATOM 2067 O O . GLU A 1 278 ? -33.735 9.679 26.907 1.00 82.69 278 GLU A O 1
ATOM 2072 N N . ARG A 1 279 ? -32.421 8.653 25.407 1.00 80.81 279 ARG A N 1
ATOM 2073 C CA . ARG A 1 279 ? -32.062 7.543 26.308 1.00 80.81 279 ARG A CA 1
ATOM 2074 C C . ARG A 1 279 ? -31.319 8.014 27.563 1.00 80.81 279 ARG A C 1
ATOM 2076 O O . ARG A 1 279 ? -31.531 7.457 28.642 1.00 80.81 279 ARG A O 1
ATOM 2083 N N . PHE A 1 280 ? -30.424 8.990 27.418 1.00 79.81 280 PHE A N 1
ATOM 2084 C CA . PHE A 1 280 ? -29.650 9.539 28.531 1.00 79.81 280 PHE A CA 1
ATOM 2085 C C . PHE A 1 280 ? -30.542 10.290 29.528 1.00 79.81 280 PHE A C 1
ATOM 2087 O O . PHE A 1 280 ? -30.436 10.063 30.732 1.00 79.81 280 PHE A O 1
ATOM 2094 N N . ILE A 1 281 ? -31.467 11.119 29.034 1.00 80.62 281 ILE A N 1
ATOM 2095 C CA . ILE A 1 281 ? -32.452 11.840 29.856 1.00 80.62 281 ILE A CA 1
ATOM 2096 C C . ILE A 1 281 ? -33.375 10.859 30.592 1.00 80.62 281 ILE A C 1
ATOM 2098 O O . ILE A 1 281 ? -33.665 11.057 31.769 1.00 80.62 281 ILE A O 1
ATOM 2102 N N . ASP A 1 282 ? -33.768 9.766 29.936 1.00 80.56 282 ASP A N 1
ATOM 2103 C CA . ASP A 1 282 ? -34.590 8.701 30.522 1.00 80.56 282 ASP A CA 1
ATOM 2104 C C . ASP A 1 282 ? -33.876 7.886 31.623 1.00 80.56 282 ASP A C 1
ATOM 2106 O O . ASP A 1 282 ? -34.485 6.992 32.215 1.00 80.56 282 ASP A O 1
ATOM 2110 N N . GLY A 1 283 ? -32.586 8.135 31.887 1.00 74.75 283 GLY A N 1
ATOM 2111 C CA . GLY A 1 283 ? -31.800 7.417 32.897 1.00 74.75 283 GLY A CA 1
ATOM 2112 C C . GLY A 1 283 ? -31.518 5.951 32.548 1.00 74.75 283 GLY A C 1
ATOM 2113 O O . GLY A 1 283 ? -31.144 5.170 33.419 1.00 74.75 283 GLY A O 1
ATOM 2114 N N . LYS A 1 284 ? -31.709 5.564 31.280 1.00 70.06 284 LYS A N 1
ATOM 2115 C CA . LYS A 1 284 ? -31.514 4.193 30.769 1.00 70.06 284 LYS A CA 1
ATOM 2116 C C . LYS A 1 284 ? -30.169 3.999 30.069 1.00 70.06 284 LYS A C 1
ATOM 2118 O O . LYS A 1 284 ? -29.946 2.962 29.448 1.00 70.06 284 LYS A O 1
ATOM 2123 N N . ALA A 1 285 ? -29.315 5.016 30.085 1.00 62.41 285 ALA A N 1
ATOM 2124 C CA . ALA A 1 285 ? -27.996 4.967 29.479 1.00 62.41 285 ALA A CA 1
ATOM 2125 C C . ALA A 1 285 ? -26.968 4.414 30.477 1.00 62.41 285 ALA A C 1
ATOM 2127 O O . ALA A 1 285 ? -27.002 4.752 31.661 1.00 62.41 285 ALA A O 1
ATOM 2128 N N . ASP A 1 286 ? -26.055 3.574 29.994 1.00 60.25 286 ASP A N 1
ATOM 2129 C CA . ASP A 1 286 ? -24.935 3.082 30.795 1.00 60.25 286 ASP A CA 1
ATOM 2130 C C . ASP A 1 286 ? -23.965 4.219 31.158 1.00 60.25 286 ASP A C 1
ATOM 2132 O O . ASP A 1 286 ? -23.898 5.239 30.477 1.00 60.25 286 ASP A O 1
ATOM 2136 N N . LYS A 1 287 ? -23.157 4.070 32.214 1.00 54.78 287 LYS A N 1
ATOM 2137 C CA . LYS A 1 287 ? -22.191 5.121 32.616 1.00 54.78 287 LYS A CA 1
ATOM 2138 C C . LYS A 1 287 ? -21.133 5.442 31.546 1.00 54.78 287 LYS A C 1
ATOM 2140 O O . LYS A 1 287 ? -20.574 6.530 31.580 1.00 54.78 287 LYS A O 1
ATOM 2145 N N . ALA A 1 288 ? -20.891 4.526 30.606 1.00 49.69 288 ALA A N 1
ATOM 2146 C CA . ALA A 1 288 ? -20.016 4.716 29.444 1.00 49.69 288 ALA A CA 1
ATOM 2147 C C . ALA A 1 288 ? -20.670 5.540 28.311 1.00 49.69 288 ALA A C 1
ATOM 2149 O O . ALA A 1 288 ? -20.115 5.661 27.227 1.00 49.69 288 ALA A O 1
ATOM 2150 N N . ALA A 1 289 ? -21.874 6.076 28.536 1.00 56.16 289 ALA A N 1
ATOM 2151 C CA . ALA A 1 289 ? -22.696 6.715 27.522 1.00 56.16 289 ALA A CA 1
ATOM 2152 C C . ALA A 1 289 ? -22.749 8.247 27.648 1.00 56.16 289 ALA A C 1
ATOM 2154 O O . ALA A 1 289 ? -23.831 8.826 27.523 1.00 56.16 289 ALA A O 1
ATOM 2155 N N . ASP A 1 290 ? -21.621 8.922 27.899 1.00 69.94 290 ASP A N 1
ATOM 2156 C CA . ASP A 1 290 ? -21.597 10.392 27.918 1.00 69.94 290 ASP A CA 1
ATOM 2157 C C . ASP A 1 290 ? -21.897 10.933 26.498 1.00 69.94 290 ASP A C 1
ATOM 2159 O O . ASP A 1 290 ? -21.172 10.625 25.545 1.00 69.94 290 ASP A O 1
ATOM 2163 N N . PRO A 1 291 ? -22.944 11.762 26.306 1.00 72.38 291 PRO A N 1
ATOM 2164 C CA . PRO A 1 291 ? -23.233 12.403 25.022 1.00 72.38 291 PRO A CA 1
ATOM 2165 C C . PRO A 1 291 ? -22.054 13.199 24.436 1.00 72.38 291 PRO A C 1
ATOM 2167 O O . PRO A 1 291 ? -21.979 13.396 23.218 1.00 72.38 291 PRO A O 1
ATOM 2170 N N . LYS A 1 292 ? -21.114 13.648 25.277 1.00 78.44 292 LYS A N 1
ATOM 2171 C CA . LYS A 1 292 ? -19.882 14.315 24.835 1.00 78.44 292 LYS A CA 1
ATOM 2172 C C . LYS A 1 292 ? -18.959 13.382 24.059 1.00 78.44 292 LYS A C 1
ATOM 2174 O O . LYS A 1 292 ? -18.369 13.817 23.072 1.00 78.44 292 LYS A O 1
ATOM 2179 N N . GLU A 1 293 ? -18.868 12.113 24.450 1.00 77.88 293 GLU A N 1
ATOM 2180 C CA . GLU A 1 293 ? -18.047 11.121 23.748 1.00 77.88 293 GLU A CA 1
ATOM 2181 C C . GLU A 1 293 ? -18.629 10.795 22.375 1.00 77.88 293 GLU A C 1
ATOM 2183 O O . GLU A 1 293 ? -17.894 10.757 21.393 1.00 77.88 293 GLU A O 1
ATOM 2188 N N . LEU A 1 294 ? -19.958 10.697 22.265 1.00 78.00 294 LEU A N 1
ATOM 2189 C CA . LEU A 1 294 ? -20.632 10.538 20.974 1.00 78.00 294 LEU A CA 1
ATOM 2190 C C . LEU A 1 294 ? -20.416 11.750 20.056 1.00 78.00 294 LEU A C 1
ATOM 2192 O O . LEU A 1 294 ? -20.205 11.600 18.854 1.00 78.00 294 LEU A O 1
ATOM 2196 N N . THR A 1 295 ? -20.441 12.958 20.619 1.00 79.81 295 THR A N 1
ATOM 2197 C CA . THR A 1 295 ? -20.199 14.194 19.861 1.00 79.81 295 THR A CA 1
ATOM 2198 C C . THR A 1 295 ? -18.749 14.272 19.370 1.00 79.81 295 THR A C 1
ATOM 2200 O O . THR A 1 295 ? -18.521 14.663 18.224 1.00 79.81 295 THR A O 1
ATOM 2203 N N . ARG A 1 296 ? -17.780 13.853 20.203 1.00 83.19 296 ARG A N 1
ATOM 2204 C CA . ARG A 1 296 ? -16.362 13.710 19.826 1.00 83.19 296 ARG A CA 1
ATOM 2205 C C . ARG A 1 296 ? -16.195 12.671 18.718 1.00 83.19 296 ARG A C 1
ATOM 2207 O O . ARG A 1 296 ? -15.577 12.981 17.706 1.00 83.19 296 ARG A O 1
ATOM 2214 N N . LEU A 1 297 ? -16.773 11.479 18.888 1.00 80.56 297 LEU A N 1
ATOM 2215 C CA . LEU A 1 297 ? -16.702 10.379 17.924 1.00 80.56 297 LEU A CA 1
ATOM 2216 C C . LEU A 1 297 ? -17.203 10.804 16.539 1.00 80.56 297 LEU A C 1
ATOM 2218 O O . LEU A 1 297 ? -16.591 10.459 15.538 1.00 80.56 297 LEU A O 1
ATOM 2222 N N . LEU A 1 298 ? -18.309 11.548 16.470 1.00 81.25 298 LEU A N 1
ATOM 2223 C CA . LEU A 1 298 ? -18.966 11.918 15.210 1.00 81.25 298 LEU A CA 1
ATOM 2224 C C . LEU A 1 298 ? -18.475 13.240 14.601 1.00 81.25 298 LEU A C 1
ATOM 2226 O O . LEU A 1 298 ? -19.094 13.727 13.654 1.00 81.25 298 LEU A O 1
ATOM 2230 N N . GLU A 1 299 ? -17.423 13.844 15.164 1.00 80.31 299 GLU A N 1
ATOM 2231 C CA . GLU A 1 299 ? -16.864 15.134 14.728 1.00 80.31 299 GLU A CA 1
ATOM 2232 C C . GLU A 1 299 ? -17.936 16.211 14.510 1.00 80.31 299 GLU A C 1
ATOM 2234 O O . GLU A 1 299 ? -17.852 17.045 13.600 1.00 80.31 299 GLU A O 1
ATOM 2239 N N . LEU A 1 300 ? -18.971 16.203 15.355 1.00 72.62 300 LEU A N 1
ATOM 2240 C CA . LEU A 1 300 ? -20.059 17.170 15.295 1.00 72.62 300 LEU A CA 1
ATOM 2241 C C . LEU A 1 300 ? -19.557 18.501 15.850 1.00 72.62 300 LEU A C 1
ATOM 2243 O O . LEU A 1 300 ? -19.845 18.910 16.973 1.00 72.62 300 LEU A O 1
ATOM 2247 N N . SER A 1 301 ? -18.764 19.184 15.032 1.00 53.03 301 SER A N 1
ATOM 2248 C CA . SER A 1 301 ? -18.356 20.559 15.243 1.00 53.03 301 SER A CA 1
ATOM 2249 C C . SER A 1 301 ? -19.626 21.416 15.248 1.00 53.03 301 SER A C 1
ATOM 2251 O O . SER A 1 301 ? -20.217 21.687 14.204 1.00 53.03 301 SER A O 1
ATOM 2253 N N . ARG A 1 302 ? -20.023 21.835 16.460 1.00 42.66 302 ARG A N 1
ATOM 2254 C CA . ARG A 1 302 ? -21.230 22.604 16.841 1.00 42.66 302 ARG A CA 1
ATOM 2255 C C . ARG A 1 302 ? -22.465 21.756 17.185 1.00 42.66 302 ARG A C 1
ATOM 2257 O O . ARG A 1 302 ? -23.414 21.652 16.411 1.00 42.66 302 ARG A O 1
ATOM 2264 N N . LEU A 1 303 ? -22.473 21.242 18.414 1.00 39.62 303 LEU A N 1
ATOM 2265 C CA . LEU A 1 303 ? -23.688 21.021 19.219 1.00 39.62 303 LEU A CA 1
ATOM 2266 C C . LEU A 1 303 ? -23.690 21.873 20.511 1.00 39.62 303 LEU A C 1
ATOM 2268 O O . LEU A 1 303 ? -24.455 21.601 21.431 1.00 39.62 303 LEU A O 1
ATOM 2272 N N . THR A 1 304 ? -22.834 22.898 20.571 1.00 32.78 304 THR A N 1
ATOM 2273 C CA . THR A 1 304 ? -22.874 23.987 21.563 1.00 32.78 304 THR A CA 1
ATOM 2274 C C . THR A 1 304 ? -23.546 25.208 20.971 1.00 32.78 304 THR A C 1
ATOM 2276 O O . THR A 1 304 ? -23.112 25.587 19.854 1.00 32.78 304 THR A O 1
#

Organism: NCBI:txid141414

Sequence (304 aa):
EGEDWRIAVDKLLFLSDRAFSDDEPEEARIYEMKRVLEVLRVDSKEARQRIAEVSRAIYSQYLGDVADEVDAVTGEALAVASKAFGLPVKEAEKMNVETYRKIAVDLLAQGKLPEDGAKTLERARGVLQLGERAAALAFAAAAAPHLNSAVADVAAGLSAETAKEAIATLAAKQKDLGLSVTTAHEIVSKGFLARLRSLYDGACKTARAKNNAAALGNLDQALAFSANAEAVLAELREGKTEVSSPDAAADTGSVEAVPMTLAADQASARRLCIIYLERFIDGKADKAADPKELTRLLELSRLT

pLDDT: mean 86.58, std 9.23, range [32.78, 96.5]